Protein 3S9C (pdb70)

Nearest PDB structures (foldseek):
  3sbk-assembly1_A  TM=9.956E-01  e=4.318E-45  Daboia siamensis
  2aiq-assembly1_A  TM=9.553E-01  e=4.650E-31  Agkistrodon contortrix contortrix
  1yld-assembly1_A  TM=9.331E-01  e=4.564E-24  Rattus norvegicus
  4dg4-assembly4_G  TM=9.266E-01  e=7.523E-24  Homo sapiens
  1npm-assembly2_B  TM=9.182E-01  e=5.699E-24  Mus musculus

Radius of gyration: 16.21 Å; Cα contacts (8 Å, |Δi|>4): 652; chains: 2; bounding box: 34×44×41 Å

Structure (mmCIF, N/CA/C/O backbone):
data_3S9C
#
_entry.id   3S9C
#
_cell.length_a   101.200
_cell.length_b   101.200
_cell.length_c   44.200
_cell.angle_alpha   90.00
_cell.angle_beta   90.00
_cell.angle_gamma   120.00
#
_symmetry.space_group_name_H-M   'P 61'
#
loop_
_entity.id
_entity.type
_entity.pdbx_description
1 polymer 'Vipera russelli proteinase RVV-V gamma'
2 polymer 'Coagulation factor V'
3 branched beta-D-mannopyranose-(1-4)-2-acetamido-2-deoxy-beta-D-glucopyranose-(1-4)-2-acetamido-2-deoxy-beta-D-glucopyranose
4 non-polymer beta-D-glucopyranose
5 non-polymer alpha-D-glucopyranose
6 non-polymer 'ACETATE ION'
7 non-polymer 'ZINC ION'
8 water water
#
loop_
_atom_site.group_PDB
_atom_site.id
_atom_site.type_symbol
_atom_site.label_atom_id
_atom_site.label_alt_id
_atom_site.label_comp_id
_atom_site.label_asym_id
_atom_site.label_entity_id
_atom_site.label_seq_id
_atom_site.pdbx_PDB_ins_code
_atom_site.Cartn_x
_atom_site.Cartn_y
_atom_site.Cartn_z
_atom_site.occupancy
_atom_site.B_iso_or_equiv
_atom_site.auth_seq_id
_atom_site.auth_comp_id
_atom_site.auth_asym_id
_atom_site.auth_atom_id
_atom_site.pdbx_PDB_model_num
ATOM 1 N N . VAL A 1 1 ? 8.405 45.701 -5.912 1.00 19.47 16 VAL A N 1
ATOM 2 C CA . VAL A 1 1 ? 9.329 46.413 -4.949 1.00 20.91 16 VAL A CA 1
ATOM 3 C C . VAL A 1 1 ? 9.519 47.849 -5.405 1.00 22.73 16 VAL A C 1
ATOM 4 O O . VAL A 1 1 ? 9.928 48.087 -6.551 1.00 24.03 16 VAL A O 1
ATOM 8 N N . VAL A 1 2 ? 9.199 48.797 -4.526 1.00 21.90 17 VAL A N 1
ATOM 9 C CA . VAL A 1 2 ? 9.360 50.211 -4.860 1.00 23.21 17 VAL A CA 1
ATOM 10 C C . VAL A 1 2 ? 10.606 50.771 -4.177 1.00 23.50 17 VAL A C 1
ATOM 11 O O . VAL A 1 2 ? 11.020 50.271 -3.122 1.00 21.93 17 VAL A O 1
ATOM 15 N N . GLY A 1 3 ? 11.200 51.803 -4.791 1.00 24.39 18 GLY A N 1
ATOM 16 C CA . GLY A 1 3 ? 12.397 52.421 -4.240 1.00 26.01 18 GLY A CA 1
ATOM 17 C C . GLY A 1 3 ? 13.692 51.668 -4.478 1.00 26.64 18 GLY A C 1
ATOM 18 O O . GLY A 1 3 ? 14.744 52.015 -3.929 1.00 28.08 18 GLY A O 1
ATOM 19 N N . GLY A 1 4 ? 13.638 50.630 -5.306 1.00 27.75 19 GLY A N 1
ATOM 20 C CA . GLY A 1 4 ? 14.825 49.839 -5.567 1.00 28.09 19 GLY A CA 1
ATOM 21 C C . GLY A 1 4 ? 15.340 49.937 -6.995 1.00 28.68 19 GLY A C 1
ATOM 22 O O . GLY A 1 4 ? 15.070 50.908 -7.698 1.00 28.47 19 GLY A O 1
ATOM 23 N N . ASP A 1 5 ? 16.091 48.925 -7.408 1.00 28.01 20 ASP A N 1
ATOM 24 C CA . ASP A 1 5 ? 16.671 48.855 -8.753 1.00 31.07 20 ASP A CA 1
ATOM 25 C C . ASP A 1 5 ? 16.593 47.402 -9.217 1.00 29.89 20 ASP A C 1
ATOM 26 O O . ASP A 1 5 ? 16.256 46.517 -8.439 1.00 28.29 20 ASP A O 1
ATOM 31 N N . GLU A 1 6 ? 16.916 47.160 -10.483 1.00 30.48 21 GLU A N 1
ATOM 32 C CA . GLU A 1 6 ? 16.926 45.804 -11.020 1.00 28.78 21 GLU A CA 1
ATOM 33 C C . GLU A 1 6 ? 17.907 44.984 -10.184 1.00 28.53 21 GLU A C 1
ATOM 34 O O . GLU A 1 6 ? 19.007 45.439 -9.862 1.00 28.14 21 GLU A O 1
ATOM 40 N N . CYS A 1 7 ? 17.505 43.774 -9.813 1.00 27.35 22 CYS A N 1
ATOM 41 C CA . CYS A 1 7 ? 18.372 42.913 -9.028 1.00 26.46 22 CYS A CA 1
ATOM 42 C C . CYS A 1 7 ? 19.504 42.464 -9.935 1.00 28.27 22 CYS A C 1
ATOM 43 O O . CYS A 1 7 ? 19.342 42.462 -11.150 1.00 27.06 22 CYS A O 1
ATOM 46 N N . ASN A 1 8 ? 20.630 42.068 -9.354 1.00 28.70 23 ASN A N 1
ATOM 47 C CA . ASN A 1 8 ? 21.701 41.543 -10.189 1.00 31.38 23 ASN A CA 1
ATOM 48 C C . ASN A 1 8 ? 21.178 40.193 -10.684 1.00 31.05 23 ASN A C 1
ATOM 49 O O . ASN A 1 8 ? 20.635 39.412 -9.900 1.00 27.53 23 ASN A O 1
ATOM 54 N N . ILE A 1 9 ? 21.335 39.932 -11.982 1.00 30.61 24 ILE A N 1
ATOM 55 C CA . ILE A 1 9 ? 20.845 38.705 -12.598 1.00 29.95 24 ILE A CA 1
ATOM 56 C C . ILE A 1 9 ? 21.342 37.406 -11.941 1.00 30.04 24 ILE A C 1
ATOM 57 O O . ILE A 1 9 ? 20.714 36.359 -12.083 1.00 30.49 24 ILE A O 1
ATOM 62 N N . ASN A 1 10 ? 22.430 37.468 -11.187 1.00 29.40 25 ASN A N 1
ATOM 63 C CA . ASN A 1 10 ? 22.958 36.252 -10.569 1.00 29.86 25 ASN A CA 1
ATOM 64 C C . ASN A 1 10 ? 22.838 36.186 -9.051 1.00 30.00 25 ASN A C 1
ATOM 65 O O . ASN A 1 10 ? 23.321 35.227 -8.438 1.00 29.23 25 ASN A O 1
ATOM 70 N N . GLU A 1 11 ? 22.177 37.169 -8.444 1.00 26.21 26 GLU A N 1
ATOM 71 C CA . GLU A 1 11 ? 22.072 37.214 -6.986 1.00 26.50 26 GLU A CA 1
ATOM 72 C C . GLU A 1 11 ? 20.804 36.580 -6.409 1.00 24.28 26 GLU A C 1
ATOM 73 O O . GLU A 1 11 ? 20.643 36.539 -5.189 1.00 27.62 26 GLU A O 1
ATOM 79 N N . HIS A 1 12 ? 19.911 36.104 -7.263 1.00 23.66 27 HIS A N 1
ATOM 80 C CA . HIS A 1 12 ? 18.648 35.542 -6.768 1.00 23.65 27 HIS A CA 1
ATOM 81 C C . HIS A 1 12 ? 18.305 34.163 -7.326 1.00 22.98 27 HIS A C 1
ATOM 82 O O . HIS A 1 12 ? 17.171 33.929 -7.761 1.00 23.45 27 HIS A O 1
ATOM 89 N N . PRO A 1 13 ? 19.260 33.216 -7.277 1.00 22.88 28 PRO A N 1
ATOM 90 C CA . PRO A 1 13 ? 19.008 31.871 -7.808 1.00 23.85 28 PRO A CA 1
ATOM 91 C C . PRO A 1 13 ? 17.918 31.062 -7.097 1.00 22.78 28 PRO A C 1
ATOM 92 O O . PRO A 1 13 ? 17.388 30.103 -7.647 1.00 22.24 28 PRO A O 1
ATOM 96 N N . PHE A 1 14 ? 17.588 31.461 -5.879 1.00 21.34 29 PHE A N 1
ATOM 97 C CA . PHE A 1 14 ? 16.541 30.789 -5.098 1.00 21.25 29 PHE A CA 1
ATOM 98 C C . PHE A 1 14 ? 15.177 31.441 -5.365 1.00 20.45 29 PHE A C 1
ATOM 99 O O . PHE A 1 14 ? 14.148 30.915 -4.961 1.00 20.03 29 PHE A O 1
ATOM 107 N N . LEU A 1 15 ? 15.166 32.582 -6.054 1.00 19.97 30 LEU A N 1
ATOM 108 C CA . LEU A 1 15 ? 13.899 33.273 -6.301 1.00 19.14 30 LEU A CA 1
ATOM 109 C C . LEU A 1 15 ? 13.055 32.646 -7.409 1.00 20.82 30 LEU A C 1
ATOM 110 O O . LEU A 1 15 ? 13.537 32.432 -8.531 1.00 21.99 30 LEU A O 1
ATOM 115 N N . VAL A 1 16 ? 11.804 32.337 -7.103 1.00 20.75 31 VAL A N 1
ATOM 116 C CA . VAL A 1 16 ? 10.920 31.765 -8.111 1.00 18.72 31 VAL A CA 1
ATOM 117 C C . VAL A 1 16 ? 9.719 32.682 -8.318 1.00 19.73 31 VAL A C 1
ATOM 118 O O . VAL A 1 16 ? 9.349 33.448 -7.432 1.00 18.63 31 VAL A O 1
ATOM 122 N N . ALA A 1 17 ? 9.127 32.619 -9.503 1.00 19.80 32 ALA A N 1
ATOM 123 C CA . ALA A 1 17 ? 7.971 33.443 -9.835 1.00 20.71 32 ALA A CA 1
ATOM 124 C C . ALA A 1 17 ? 6.719 32.579 -9.949 1.00 22.72 32 ALA A C 1
ATOM 125 O O . ALA A 1 17 ? 6.753 31.509 -10.542 1.00 23.38 32 ALA A O 1
ATOM 127 N N . LEU A 1 18 ? 5.620 33.038 -9.357 1.00 20.91 33 LEU A N 1
ATOM 128 C CA . LEU A 1 18 ? 4.380 32.278 -9.444 1.00 21.94 33 LEU A CA 1
ATOM 129 C C . LEU A 1 18 ? 3.394 32.958 -10.378 1.00 22.61 33 LEU A C 1
ATOM 130 O O . LEU A 1 18 ? 3.196 34.180 -10.329 1.00 22.87 33 LEU A O 1
ATOM 135 N N . TYR A 1 19 ? 2.783 32.161 -11.243 1.00 23.26 34 TYR A N 1
ATOM 136 C CA . TYR A 1 19 ? 1.774 32.682 -12.155 1.00 25.75 34 TYR A CA 1
ATOM 137 C C . TYR A 1 19 ? 0.768 31.558 -12.344 1.00 26.16 34 TYR A C 1
ATOM 138 O O . TYR A 1 19 ? 0.691 30.677 -11.499 1.00 24.00 34 TYR A O 1
ATOM 147 N N . THR A 1 20 ? -0.036 31.586 -13.397 1.00 28.74 35 THR A N 1
ATOM 148 C CA . THR A 1 20 ? -0.985 30.488 -13.595 1.00 29.95 35 THR A CA 1
ATOM 149 C C . THR A 1 20 ? -0.989 30.091 -15.067 1.00 32.26 35 THR A C 1
ATOM 150 O O . THR A 1 20 ? -0.342 30.730 -15.893 1.00 31.38 35 THR A O 1
ATOM 154 N N . SER A 1 21 ? -1.720 29.033 -15.385 1.00 34.42 36 SER A N 1
ATOM 155 C CA . SER A 1 21 ? -1.807 28.568 -16.761 1.00 37.65 36 SER A CA 1
ATOM 156 C C . SER A 1 21 ? -2.681 29.539 -17.552 1.00 39.54 36 SER A C 1
ATOM 157 O O . SER A 1 21 ? -2.593 29.617 -18.771 1.00 41.22 36 SER A O 1
ATOM 160 N N . ALA A 1 22 A -3.508 30.298 -16.848 1.00 40.06 36 ALA A N 1
ATOM 161 C CA . ALA A 1 22 A -4.410 31.227 -17.503 1.00 41.96 36 ALA A CA 1
ATOM 162 C C . ALA A 1 22 A -3.818 32.590 -17.821 1.00 42.72 36 ALA A C 1
ATOM 163 O O . ALA A 1 22 A -4.381 33.331 -18.636 1.00 43.08 36 ALA A O 1
ATOM 165 N N . SER A 1 23 ? -2.683 32.923 -17.203 1.00 41.92 37 SER A N 1
ATOM 166 C CA . SER A 1 23 ? -2.078 34.231 -17.419 1.00 42.12 37 SER A CA 1
ATOM 167 C C . SER A 1 23 ? -0.562 34.259 -17.226 1.00 41.07 37 SER A C 1
ATOM 168 O O . SER A 1 23 ? -0.007 33.437 -16.493 1.00 41.94 37 SER A O 1
ATOM 171 N N . SER A 1 24 ? 0.100 35.214 -17.873 1.00 40.08 38 SER A N 1
ATOM 172 C CA . SER A 1 24 ? 1.552 35.361 -17.747 1.00 39.64 38 SER A CA 1
ATOM 173 C C . SER A 1 24 ? 1.883 36.334 -16.608 1.00 36.99 38 SER A C 1
ATOM 174 O O . SER A 1 24 ? 3.053 36.537 -16.258 1.00 36.82 38 SER A O 1
ATOM 177 N N . THR A 1 25 ? 0.845 36.933 -16.037 1.00 34.72 39 THR A N 1
ATOM 178 C CA . THR A 1 25 ? 1.000 37.872 -14.923 1.00 31.87 39 THR A CA 1
ATOM 179 C C . THR A 1 25 ? 1.638 37.160 -13.737 1.00 29.08 39 THR A C 1
ATOM 180 O O . THR A 1 25 ? 1.192 36.087 -13.351 1.00 27.61 39 THR A O 1
ATOM 184 N N . ILE A 1 26 ? 2.686 37.748 -13.166 1.00 26.51 40 ILE A N 1
ATOM 185 C CA . ILE A 1 26 ? 3.326 37.135 -11.996 1.00 24.33 40 ILE A CA 1
ATOM 186 C C . ILE A 1 26 ? 2.578 37.673 -10.771 1.00 24.82 40 ILE A C 1
ATOM 187 O O . ILE A 1 26 ? 2.652 38.871 -10.466 1.00 25.91 40 ILE A O 1
ATOM 192 N N . HIS A 1 27 ? 1.822 36.818 -10.087 1.00 22.66 41 HIS A N 1
ATOM 193 C CA . HIS A 1 27 ? 1.069 37.315 -8.931 1.00 21.97 41 HIS A CA 1
ATOM 194 C C . HIS A 1 27 ? 1.775 37.186 -7.579 1.00 21.72 41 HIS A C 1
ATOM 195 O O . HIS A 1 27 ? 1.303 37.730 -6.593 1.00 20.14 41 HIS A O 1
ATOM 202 N N . CYS A 1 28 ? 2.894 36.466 -7.540 1.00 19.85 42 CYS A N 1
ATOM 203 C CA . CYS A 1 28 ? 3.651 36.273 -6.314 1.00 19.56 42 CYS A CA 1
ATOM 204 C C . CYS A 1 28 ? 5.018 35.717 -6.644 1.00 19.80 42 CYS A C 1
ATOM 205 O O . CYS A 1 28 ? 5.303 35.381 -7.791 1.00 20.07 42 CYS A O 1
ATOM 208 N N . ALA A 1 29 ? 5.854 35.611 -5.616 1.00 18.85 43 ALA A N 1
ATOM 209 C CA . ALA A 1 29 ? 7.155 34.995 -5.777 1.00 18.22 43 ALA A CA 1
ATOM 210 C C . ALA A 1 29 ? 7.192 33.901 -4.708 1.00 18.89 43 ALA A C 1
ATOM 211 O O . ALA A 1 29 ? 6.184 33.658 -3.993 1.00 17.32 43 ALA A O 1
ATOM 213 N N . GLY A 1 30 ? 8.325 33.217 -4.650 1.00 18.56 44 GLY A N 1
ATOM 214 C CA . GLY A 1 30 ? 8.544 32.164 -3.671 1.00 19.98 44 GLY A CA 1
ATOM 215 C C . GLY A 1 30 ? 10.041 31.911 -3.608 1.00 20.11 44 GLY A C 1
ATOM 216 O O . GLY A 1 30 ? 10.823 32.582 -4.280 1.00 19.89 44 GLY A O 1
ATOM 217 N N . ALA A 1 31 ? 10.454 30.955 -2.789 1.00 19.83 45 ALA A N 1
ATOM 218 C CA . ALA A 1 31 ? 11.873 30.638 -2.683 1.00 19.39 45 ALA A CA 1
ATOM 219 C C . ALA A 1 31 ? 12.090 29.134 -2.750 1.00 21.80 45 ALA A C 1
ATOM 220 O O . ALA A 1 31 ? 11.356 28.352 -2.133 1.00 20.84 45 ALA A O 1
ATOM 222 N N . LEU A 1 32 ? 13.087 28.728 -3.526 1.00 20.95 46 LEU A N 1
ATOM 223 C CA . LEU A 1 32 ? 13.426 27.308 -3.629 1.00 22.64 46 LEU A CA 1
ATOM 224 C C . LEU A 1 32 ? 14.202 26.969 -2.365 1.00 22.31 46 LEU A C 1
ATOM 225 O O . LEU A 1 32 ? 15.181 27.654 -2.060 1.00 23.20 46 LEU A O 1
ATOM 230 N N . ILE A 1 33 ? 13.804 25.936 -1.616 1.00 23.98 47 ILE A N 1
ATOM 231 C CA . ILE A 1 33 ? 14.567 25.623 -0.400 1.00 25.67 47 ILE A CA 1
ATOM 232 C C . ILE A 1 33 ? 15.321 24.279 -0.491 1.00 27.42 47 ILE A C 1
ATOM 233 O O . ILE A 1 33 ? 16.090 23.925 0.397 1.00 28.91 47 ILE A O 1
ATOM 238 N N . ASN A 1 34 ? 15.060 23.557 -1.573 1.00 27.34 48 ASN A N 1
ATOM 239 C CA . ASN A 1 34 ? 15.764 22.321 -1.942 1.00 30.19 48 ASN A CA 1
ATOM 240 C C . ASN A 1 34 ? 15.298 21.937 -3.344 1.00 29.92 48 ASN A C 1
ATOM 241 O O . ASN A 1 34 ? 14.486 22.649 -3.947 1.00 30.59 48 ASN A O 1
ATOM 246 N N . ARG A 1 35 ? 15.796 20.830 -3.884 1.00 27.61 49 ARG A N 1
ATOM 247 C CA . ARG A 1 35 ? 15.451 20.455 -5.246 1.00 27.39 49 ARG A CA 1
ATOM 248 C C . ARG A 1 35 ? 13.995 20.246 -5.612 1.00 26.06 49 ARG A C 1
ATOM 249 O O . ARG A 1 35 ? 13.642 20.320 -6.783 1.00 25.20 49 ARG A O 1
ATOM 257 N N . GLU A 1 36 ? 13.145 19.955 -4.644 1.00 26.91 50 GLU A N 1
ATOM 258 C CA . GLU A 1 36 ? 11.755 19.749 -5.015 1.00 27.99 50 GLU A CA 1
ATOM 259 C C . GLU A 1 36 ? 10.755 20.506 -4.159 1.00 26.30 50 GLU A C 1
ATOM 260 O O . GLU A 1 36 ? 9.558 20.217 -4.203 1.00 25.29 50 GLU A O 1
ATOM 266 N N . TRP A 1 37 ? 11.228 21.503 -3.418 1.00 24.18 51 TRP A N 1
ATOM 267 C CA . TRP A 1 37 ? 10.311 22.269 -2.566 1.00 24.52 51 TRP A CA 1
ATOM 268 C C . TRP A 1 37 ? 10.421 23.786 -2.677 1.00 22.87 51 TRP A C 1
ATOM 269 O O . TRP A 1 37 ? 11.512 24.342 -2.675 1.00 20.37 51 TRP A O 1
ATOM 280 N N . VAL A 1 38 ? 9.267 24.436 -2.744 1.00 22.83 52 VAL A N 1
ATOM 281 C CA . VAL A 1 38 ? 9.212 25.891 -2.821 1.00 20.89 52 VAL A CA 1
ATOM 282 C C . VAL A 1 38 ? 8.429 26.414 -1.630 1.00 22.12 52 VAL A C 1
ATOM 283 O O . VAL A 1 38 ? 7.353 25.887 -1.320 1.00 20.23 52 VAL A O 1
ATOM 287 N N . LEU A 1 39 ? 8.962 27.449 -0.973 1.00 21.99 53 LEU A N 1
ATOM 288 C CA . LEU A 1 39 ? 8.305 28.077 0.187 1.00 21.83 53 LEU A CA 1
ATOM 289 C C . LEU A 1 39 ? 7.724 29.419 -0.286 1.00 21.39 53 LEU A C 1
ATOM 290 O O . LEU A 1 39 ? 8.431 30.207 -0.910 1.00 20.75 53 LEU A O 1
ATOM 295 N N . THR A 1 40 ? 6.448 29.679 0.002 1.00 20.10 54 THR A N 1
ATOM 296 C CA . THR A 1 40 ? 5.822 30.931 -0.431 1.00 20.76 54 THR A CA 1
ATOM 297 C C . THR A 1 40 ? 4.705 31.290 0.559 1.00 19.63 54 THR A C 1
ATOM 298 O O . THR A 1 40 ? 4.678 30.756 1.673 1.00 21.32 54 THR A O 1
ATOM 302 N N . ALA A 1 41 ? 3.805 32.199 0.186 1.00 19.92 55 ALA A N 1
ATOM 303 C CA . ALA A 1 41 ? 2.728 32.568 1.108 1.00 19.39 55 ALA A CA 1
ATOM 304 C C . ALA A 1 41 ? 1.459 31.803 0.729 1.00 19.96 55 ALA A C 1
ATOM 305 O O . ALA A 1 41 ? 1.217 31.525 -0.446 1.00 18.75 55 ALA A O 1
ATOM 307 N N . ALA A 1 42 ? 0.643 31.472 1.731 1.00 19.32 56 ALA A N 1
ATOM 308 C CA . ALA A 1 42 ? -0.598 30.758 1.486 1.00 20.28 56 ALA A CA 1
ATOM 309 C C . ALA A 1 42 ? -1.548 31.510 0.560 1.00 19.86 56 ALA A C 1
ATOM 310 O O . ALA A 1 42 ? -2.225 30.900 -0.271 1.00 20.17 56 ALA A O 1
ATOM 312 N N . HIS A 1 43 ? -1.606 32.845 0.665 1.00 21.06 57 HIS A N 1
ATOM 313 C CA . HIS A 1 43 ? -2.534 33.561 -0.199 1.00 21.33 57 HIS A CA 1
ATOM 314 C C . HIS A 1 43 ? -2.128 33.609 -1.666 1.00 20.31 57 HIS A C 1
ATOM 315 O O . HIS A 1 43 ? -2.894 34.060 -2.507 1.00 20.04 57 HIS A O 1
ATOM 322 N N . CYS A 1 44 ? -0.930 33.098 -1.976 1.00 21.08 58 CYS A N 1
ATOM 323 C CA . CYS A 1 44 ? -0.437 33.047 -3.366 1.00 20.03 58 CYS A CA 1
ATOM 324 C C . CYS A 1 44 ? -0.947 31.821 -4.101 1.00 21.48 58 CYS A C 1
ATOM 325 O O . CYS A 1 44 ? -0.744 31.655 -5.307 1.00 19.49 58 CYS A O 1
ATOM 328 N N . ASP A 1 45 ? -1.592 30.932 -3.368 1.00 21.33 59 ASP A N 1
ATOM 329 C CA . ASP A 1 45 ? -2.119 29.713 -3.978 1.00 23.01 59 ASP A CA 1
ATOM 330 C C . ASP A 1 45 ? -3.157 30.039 -5.056 1.00 22.81 59 AS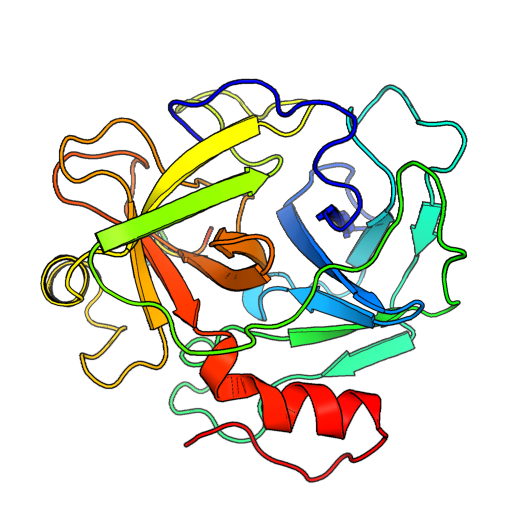P A C 1
ATOM 331 O O . ASP A 1 45 ? -3.937 30.999 -4.933 1.00 21.76 59 ASP A O 1
ATOM 336 N N . ARG A 1 46 ? -3.143 29.246 -6.126 1.00 23.31 60 ARG A N 1
ATOM 337 C CA . ARG A 1 46 ? -4.101 29.377 -7.215 1.00 24.92 60 ARG A CA 1
ATOM 338 C C . ARG A 1 46 ? -4.409 27.952 -7.656 1.00 26.44 60 ARG A C 1
ATOM 339 O O . ARG A 1 46 ? -3.580 27.041 -7.505 1.00 26.68 60 ARG A O 1
ATOM 347 N N . ARG A 1 47 ? -5.584 27.729 -8.205 1.00 29.13 62 ARG A N 1
ATOM 348 C CA . ARG A 1 47 ? -5.898 26.358 -8.573 1.00 30.31 62 ARG A CA 1
ATOM 349 C C . ARG A 1 47 ? -5.059 25.791 -9.707 1.00 31.00 62 ARG A C 1
ATOM 350 O O . ARG A 1 47 ? -4.844 24.577 -9.763 1.00 33.11 62 ARG A O 1
ATOM 358 N N . ASN A 1 48 ? -4.561 26.667 -10.577 1.00 29.26 63 ASN A N 1
ATOM 359 C CA . ASN A 1 48 ? -3.762 26.285 -11.740 1.00 32.06 63 ASN A CA 1
ATOM 360 C C . ASN A 1 48 ? -2.383 26.957 -11.694 1.00 30.41 63 ASN A C 1
ATOM 361 O O . ASN A 1 48 ? -1.887 27.462 -12.703 1.00 29.43 63 ASN A O 1
ATOM 366 N N . ILE A 1 49 ? -1.762 26.947 -10.527 1.00 30.62 64 ILE A N 1
ATOM 367 C CA . ILE A 1 49 ? -0.476 27.614 -10.354 1.00 29.13 64 ILE A CA 1
ATOM 368 C C . ILE A 1 49 ? 0.666 27.045 -11.215 1.00 29.77 64 ILE A C 1
ATOM 369 O O . ILE A 1 49 ? 0.722 25.839 -11.496 1.00 27.90 64 ILE A O 1
ATOM 374 N N . ARG A 1 50 ? 1.542 27.942 -11.679 1.00 27.83 65 ARG A N 1
ATOM 375 C CA . ARG A 1 50 ? 2.715 27.581 -12.485 1.00 27.75 65 ARG A CA 1
ATOM 376 C C . ARG A 1 50 ? 3.904 28.254 -11.799 1.00 26.12 65 ARG A C 1
ATOM 377 O O . ARG A 1 50 ? 3.769 29.349 -11.270 1.00 25.78 65 ARG A O 1
ATOM 385 N N . ILE A 1 51 ? 5.056 27.600 -11.810 1.00 26.95 66 ILE A N 1
ATOM 386 C CA . ILE A 1 51 ? 6.236 28.153 -11.163 1.00 26.64 66 ILE A CA 1
ATOM 387 C C . ILE A 1 51 ? 7.415 28.228 -12.104 1.00 26.94 66 ILE A C 1
ATOM 388 O O . ILE A 1 51 ? 7.802 27.206 -12.686 1.00 26.46 66 ILE A O 1
ATOM 393 N N . LYS A 1 52 ? 7.995 29.418 -12.233 1.00 26.15 67 LYS A N 1
ATOM 394 C CA . LYS A 1 52 ? 9.174 29.600 -13.087 1.00 27.71 67 LYS A CA 1
ATOM 395 C C . LYS A 1 52 ? 10.398 29.711 -12.180 1.00 26.97 67 LYS A C 1
ATOM 396 O O . LYS A 1 52 ? 10.428 30.552 -11.266 1.00 25.45 67 LYS A O 1
ATOM 402 N N . LEU A 1 53 ? 11.394 28.858 -12.425 1.00 24.75 68 LEU A N 1
ATOM 403 C CA . LEU A 1 53 ? 12.628 28.851 -11.664 1.00 24.18 68 LEU A CA 1
ATOM 404 C C . LEU A 1 53 ? 13.796 29.253 -12.582 1.00 24.66 68 LEU A C 1
ATOM 405 O O . LEU A 1 53 ? 13.758 29.003 -13.788 1.00 25.38 68 LEU A O 1
ATOM 410 N N . GLY A 1 54 ? 14.826 29.857 -12.008 1.00 24.43 69 GLY A N 1
ATOM 411 C CA . GLY A 1 54 ? 15.965 30.273 -12.809 1.00 26.53 69 GLY A CA 1
ATOM 412 C C . GLY A 1 54 ? 15.651 31.435 -13.730 1.00 27.13 69 GLY A C 1
ATOM 413 O O . GLY A 1 54 ? 16.337 31.637 -14.746 1.00 26.93 69 GLY A O 1
ATOM 414 N N . MET A 1 55 ? 14.631 32.224 -13.390 1.00 25.67 70 MET A N 1
ATOM 415 C CA . MET A 1 55 ? 14.259 33.337 -14.248 1.00 26.01 70 MET A CA 1
ATOM 416 C C . MET A 1 55 ? 14.652 34.704 -13.718 1.00 27.71 70 MET A C 1
ATOM 417 O O . MET A 1 55 ? 14.730 34.911 -12.504 1.00 26.48 70 MET A O 1
ATOM 422 N N . HIS A 1 56 ? 14.924 35.627 -14.643 1.00 27.58 71 HIS A N 1
ATOM 423 C CA . HIS A 1 56 ? 15.220 37.012 -14.296 1.00 27.70 71 HIS A CA 1
ATOM 424 C C . HIS A 1 56 ? 14.137 37.760 -15.089 1.00 29.93 71 HIS A C 1
ATOM 425 O O . HIS A 1 56 ? 13.010 37.963 -14.609 1.00 27.76 71 HIS A O 1
ATOM 432 N N . SER A 1 57 ? 14.448 38.124 -16.330 1.00 30.86 72 SER A N 1
ATOM 433 C CA . SER A 1 57 ? 13.465 38.787 -17.164 1.00 32.82 72 SER A CA 1
ATOM 434 C C . SER A 1 57 ? 12.318 37.842 -17.545 1.00 35.07 72 SER A C 1
ATOM 435 O O . SER A 1 57 ? 12.551 36.687 -17.931 1.00 34.38 72 SER A O 1
ATOM 438 N N . LYS A 1 58 ? 11.091 38.347 -17.430 1.00 36.22 73 LYS A N 1
ATOM 439 C CA . LYS A 1 58 ? 9.868 37.616 -17.768 1.00 40.99 73 LYS A CA 1
ATOM 440 C C . LYS A 1 58 ? 9.825 37.223 -19.246 1.00 42.90 73 LYS A C 1
ATOM 441 O O . LYS A 1 58 ? 9.122 36.277 -19.622 1.00 42.96 73 LYS A O 1
ATOM 447 N N . ASN A 1 59 ? 10.537 37.985 -20.074 1.00 44.55 74 ASN A N 1
ATOM 448 C CA . ASN A 1 59 ? 10.526 37.773 -21.523 1.00 48.13 74 ASN A CA 1
ATOM 449 C C . ASN A 1 59 ? 11.775 37.141 -22.124 1.00 49.44 74 ASN A C 1
ATOM 450 O O . ASN A 1 59 ? 11.696 36.439 -23.132 1.00 51.25 74 ASN A O 1
ATOM 455 N N . ILE A 1 60 ? 12.924 37.412 -21.520 1.00 48.68 75 ILE A N 1
ATOM 456 C CA . ILE A 1 60 ? 14.191 36.869 -21.990 1.00 47.61 75 ILE A CA 1
ATOM 457 C C . ILE A 1 60 ? 14.556 35.674 -21.108 1.00 47.07 75 ILE A C 1
ATOM 458 O O . ILE A 1 60 ? 14.933 35.853 -19.953 1.00 45.87 75 ILE A O 1
ATOM 463 N N . ARG A 1 61 ? 14.454 34.465 -21.655 1.00 46.14 76 ARG A N 1
ATOM 464 C CA . ARG A 1 61 ? 14.755 33.248 -20.894 1.00 46.48 76 ARG A CA 1
ATOM 465 C C . ARG A 1 61 ? 16.232 32.960 -20.643 1.00 44.78 76 ARG A C 1
ATOM 466 O O . ARG A 1 61 ? 17.064 33.164 -21.523 1.00 45.23 76 ARG A O 1
ATOM 474 N N . ASN A 1 62 ? 16.555 32.499 -19.434 1.00 41.27 77 ASN A N 1
ATOM 475 C CA . ASN A 1 62 ? 17.924 32.118 -19.105 1.00 39.42 77 ASN A CA 1
ATOM 476 C C . ASN A 1 62 ? 18.050 30.697 -19.655 1.00 38.73 77 ASN A C 1
ATOM 477 O O . ASN A 1 62 ? 17.054 29.987 -19.765 1.00 37.11 77 ASN A O 1
ATOM 482 N N . GLU A 1 63 ? 19.267 30.279 -19.984 1.00 39.45 78 GLU A N 1
ATOM 483 C CA . GLU A 1 63 ? 19.479 28.949 -20.538 1.00 39.03 78 GLU A CA 1
ATOM 484 C C . GLU A 1 63 ? 18.949 27.829 -19.638 1.00 38.24 78 GLU A C 1
ATOM 485 O O . GLU A 1 63 ? 18.451 26.813 -20.126 1.00 37.08 78 GLU A O 1
ATOM 491 N N . ASP A 1 64 ? 19.058 28.013 -18.325 1.00 36.04 79 ASP A N 1
ATOM 492 C CA . ASP A 1 64 ? 18.607 26.992 -17.389 1.00 34.39 79 ASP A CA 1
ATOM 493 C C . ASP A 1 64 ? 17.238 27.225 -16.739 1.00 34.03 79 ASP A C 1
ATOM 494 O O . ASP A 1 64 ? 16.917 26.565 -15.752 1.00 34.84 79 ASP A O 1
ATOM 499 N N . GLU A 1 65 ? 16.451 28.146 -17.296 1.00 32.68 80 GLU A N 1
ATOM 500 C CA . GLU A 1 65 ? 15.114 28.478 -16.781 1.00 33.18 80 GLU A CA 1
ATOM 501 C C . GLU A 1 65 ? 14.203 27.254 -16.855 1.00 33.95 80 GLU A C 1
ATOM 502 O O . GLU A 1 65 ? 14.195 26.534 -17.857 1.00 34.02 80 GLU A O 1
ATOM 508 N N . GLN A 1 66 ? 13.427 27.034 -15.801 1.00 32.69 81 GLN A N 1
ATOM 509 C CA . GLN A 1 66 ? 12.538 25.874 -15.716 1.00 33.77 81 GLN A CA 1
ATOM 510 C C . GLN A 1 66 ? 11.108 26.237 -15.312 1.00 32.89 81 GLN A C 1
ATOM 511 O O . GLN A 1 66 ? 10.880 27.212 -14.593 1.00 29.86 81 GLN A O 1
ATOM 517 N N . ILE A 1 67 ? 10.165 25.418 -15.760 1.00 31.55 82 ILE A N 1
ATOM 518 C CA . ILE A 1 67 ? 8.762 25.579 -15.409 1.00 33.12 82 ILE A CA 1
ATOM 519 C C . ILE A 1 67 ? 8.362 24.331 -14.630 1.00 33.12 82 ILE A C 1
ATOM 520 O O . ILE A 1 67 ? 8.729 23.212 -15.005 1.00 32.86 82 ILE A O 1
ATOM 525 N N . ARG A 1 68 ? 7.636 24.513 -13.533 1.00 30.47 83 ARG A N 1
ATOM 526 C CA . ARG A 1 68 ? 7.155 23.370 -12.758 1.00 28.32 83 ARG A CA 1
ATOM 527 C C . ARG A 1 68 ? 5.733 23.628 -12.299 1.00 28.14 83 ARG A C 1
ATOM 528 O O . ARG A 1 68 ? 5.270 24.777 -12.274 1.00 26.97 83 ARG A O 1
ATOM 536 N N . VAL A 1 69 ? 5.045 22.548 -11.951 1.00 27.94 84 VAL A N 1
ATOM 537 C CA . VAL A 1 69 ? 3.694 22.633 -11.426 1.00 29.59 84 VAL A CA 1
ATOM 538 C C . VAL A 1 69 ? 3.799 21.840 -10.141 1.00 28.91 84 VAL A C 1
ATOM 539 O O . VAL A 1 69 ? 4.718 21.050 -9.966 1.00 30.23 84 VAL A O 1
ATOM 543 N N . PRO A 1 70 ? 2.858 22.038 -9.221 1.00 29.88 85 PRO A N 1
ATOM 544 C CA . PRO A 1 70 ? 2.888 21.325 -7.951 1.00 28.78 85 PRO A CA 1
ATOM 545 C C . PRO A 1 70 ? 2.499 19.857 -8.024 1.00 29.76 85 PRO A C 1
ATOM 546 O O . PRO A 1 70 ? 1.749 19.458 -8.905 1.00 31.51 85 PRO A O 1
ATOM 550 N N . ARG A 1 71 ? 3.014 19.065 -7.094 1.00 29.79 86 ARG A N 1
ATOM 551 C CA . ARG A 1 71 ? 2.578 17.684 -6.990 1.00 32.59 86 ARG A CA 1
ATOM 552 C C . ARG A 1 71 ? 1.928 17.639 -5.603 1.00 32.84 86 ARG A C 1
ATOM 553 O O . ARG A 1 71 ? 1.314 16.642 -5.218 1.00 35.40 86 ARG A O 1
ATOM 561 N N . GLY A 1 72 ? 2.039 18.744 -4.862 1.00 30.67 87 GLY A N 1
ATOM 562 C CA . GLY A 1 72 ? 1.447 18.809 -3.536 1.00 27.77 87 GLY A CA 1
ATOM 563 C C . GLY A 1 72 ? 1.546 20.204 -2.929 1.00 29.23 87 GLY A C 1
ATOM 564 O O . GLY A 1 72 ? 2.496 20.946 -3.205 1.00 28.38 87 GLY A O 1
ATOM 565 N N . LYS A 1 73 ? 0.571 20.571 -2.104 1.00 27.46 88 LYS A N 1
ATOM 566 C CA . LYS A 1 73 ? 0.573 21.881 -1.458 1.00 26.96 88 LYS A CA 1
ATOM 567 C C . LYS A 1 73 ? 0.286 21.671 0.019 1.00 27.32 88 LYS A C 1
ATOM 568 O O . LYS A 1 73 ? -0.617 20.915 0.376 1.00 28.43 88 LYS A O 1
ATOM 574 N N . TYR A 1 74 ? 1.033 22.344 0.874 1.00 25.69 89 TYR A N 1
ATOM 575 C CA . TYR A 1 74 ? 0.879 22.178 2.304 1.00 26.66 89 TYR A CA 1
ATOM 576 C C . TYR A 1 74 ? 0.731 23.478 3.070 1.00 28.74 89 TYR A C 1
ATOM 577 O O . TYR A 1 74 ? 1.521 24.414 2.903 1.00 27.54 89 TYR A O 1
ATOM 586 N N . PHE A 1 75 ? -0.283 23.508 3.924 1.00 28.09 90 PHE A N 1
ATOM 587 C CA . PHE A 1 75 ? -0.589 24.670 4.739 1.00 30.60 90 PHE A CA 1
ATOM 588 C C . PHE A 1 75 ? -0.592 24.298 6.220 1.00 34.67 90 PHE A C 1
ATOM 589 O O . PHE A 1 75 ? -0.572 23.116 6.586 1.00 33.87 90 PHE A O 1
ATOM 597 N N . CYS A 1 76 ? -0.625 25.320 7.066 1.00 36.13 91 CYS A N 1
ATOM 598 C CA . CYS A 1 76 ? -0.664 25.119 8.502 1.00 38.30 91 CYS A CA 1
ATOM 599 C C . CYS A 1 76 ? -1.995 24.487 8.841 1.00 39.96 91 CYS A C 1
ATOM 600 O O . CYS A 1 76 ? -3.035 24.897 8.322 1.00 37.67 91 CYS A O 1
ATOM 603 N N . LEU A 1 77 ? -1.948 23.493 9.721 1.00 43.17 92 LEU A N 1
ATOM 604 C CA . LEU A 1 77 ? -3.141 22.782 10.144 1.00 44.25 92 LEU A CA 1
ATOM 605 C C . LEU A 1 77 ? -3.962 23.614 11.116 1.00 44.14 92 LEU A C 1
ATOM 606 O O . LEU A 1 77 ? -5.187 23.707 10.999 1.00 43.06 92 LEU A O 1
ATOM 611 N N . ASN A 1 78 ? -3.256 24.219 12.065 1.00 43.31 93 ASN A N 1
ATOM 612 C CA . ASN A 1 78 ? -3.846 25.020 13.123 1.00 43.25 93 ASN A CA 1
ATOM 613 C C . ASN A 1 78 ? -3.683 26.521 12.930 1.00 42.30 93 ASN A C 1
ATOM 614 O O . ASN A 1 78 ? -2.570 27.041 13.058 1.00 43.56 93 ASN A O 1
ATOM 619 N N . THR A 1 79 ? -4.777 27.224 12.644 1.00 39.94 94 THR A N 1
ATOM 620 C CA . THR A 1 79 ? -4.694 28.676 12.476 1.00 39.05 94 THR A CA 1
ATOM 621 C C . THR A 1 79 ? -5.851 29.371 13.178 1.00 39.26 94 THR A C 1
ATOM 622 O O . THR A 1 79 ? -6.911 28.783 13.366 1.00 39.79 94 THR A O 1
ATOM 626 N N . LYS A 1 80 ? -5.641 30.624 13.567 1.00 38.40 95 LYS A N 1
ATOM 627 C CA . LYS A 1 80 ? -6.691 31.385 14.228 1.00 39.14 95 LYS A CA 1
ATOM 628 C C . LYS A 1 80 ? -7.792 31.795 13.254 1.00 38.57 95 LYS A C 1
ATOM 629 O O . LYS A 1 80 ? -8.977 31.698 13.583 1.00 38.78 95 LYS A O 1
ATOM 635 N N . PHE A 1 81 A -7.401 32.253 12.061 1.00 36.00 95 PHE A N 1
ATOM 636 C CA . PHE A 1 81 A -8.363 32.693 11.045 1.00 34.25 95 PHE A CA 1
ATOM 637 C C . PHE A 1 81 A -8.845 31.519 10.202 1.00 33.40 95 PHE A C 1
ATOM 638 O O . PHE A 1 81 A -8.074 30.616 9.871 1.00 31.15 95 PHE A O 1
ATOM 646 N N . PRO A 1 82 ? -10.132 31.525 9.827 1.00 33.68 96 PRO A N 1
ATOM 647 C CA . PRO A 1 82 ? -10.602 30.406 9.009 1.00 33.56 96 PRO A CA 1
ATOM 648 C C . PRO A 1 82 ? -9.824 30.277 7.702 1.00 32.97 96 PRO A C 1
ATOM 649 O O . PRO A 1 82 ? -9.570 29.165 7.260 1.00 32.48 96 PRO A O 1
ATOM 653 N N . ASN A 1 83 ? -9.417 31.401 7.100 1.00 32.21 97 ASN A N 1
ATOM 654 C CA . ASN A 1 83 ? -8.667 31.327 5.844 1.00 30.22 97 ASN A CA 1
ATOM 655 C C . ASN A 1 83 ? -7.183 31.071 6.038 1.00 31.34 97 ASN A C 1
ATOM 656 O O . ASN A 1 83 ? -6.430 31.033 5.068 1.00 30.79 97 ASN A O 1
ATOM 661 N N . GLY A 1 84 ? -6.776 30.909 7.298 1.00 30.18 98 GLY A N 1
ATOM 662 C CA . GLY A 1 84 ? -5.387 30.619 7.627 1.00 30.11 98 GLY A CA 1
ATOM 663 C C . GLY A 1 84 ? -4.381 31.718 7.362 1.00 29.57 98 GLY A C 1
ATOM 664 O O . GLY A 1 84 ? -3.178 31.499 7.524 1.00 30.89 98 GLY A O 1
ATOM 665 N N . LEU A 1 85 ? -4.848 32.908 7.015 1.00 27.85 99 LEU A N 1
ATOM 666 C CA . LEU A 1 85 ? -3.908 33.989 6.699 1.00 28.65 99 LEU A CA 1
ATOM 667 C C . LEU A 1 85 ? -3.219 34.671 7.880 1.00 28.78 99 LEU A C 1
ATOM 668 O O . LEU A 1 85 ? -2.462 35.644 7.710 1.00 28.75 99 LEU A O 1
ATOM 673 N N . ASP A 1 86 ? -3.473 34.162 9.080 1.00 28.05 100 ASP A N 1
ATOM 674 C CA . ASP A 1 86 ? -2.771 34.660 10.252 1.00 28.68 100 ASP A CA 1
ATOM 675 C C . ASP A 1 86 ? -1.417 33.910 10.233 1.00 27.86 100 ASP A C 1
ATOM 676 O O . ASP A 1 86 ? -0.462 34.298 10.896 1.00 27.34 100 ASP A O 1
ATOM 681 N N . LYS A 1 87 ? -1.349 32.824 9.476 1.00 27.02 101 LYS A N 1
ATOM 682 C CA . LYS A 1 87 ? -0.108 32.059 9.332 1.00 28.37 101 LYS A CA 1
ATOM 683 C C . LYS A 1 87 ? 0.009 31.935 7.808 1.00 29.05 101 LYS A C 1
ATOM 684 O O . LYS A 1 87 ? -0.274 30.891 7.210 1.00 27.48 101 LYS A O 1
ATOM 690 N N . ASP A 1 88 ? 0.411 33.044 7.189 1.00 26.83 102 ASP A N 1
ATOM 691 C CA . ASP A 1 88 ? 0.475 33.118 5.738 1.00 25.45 102 ASP A CA 1
ATOM 692 C C . ASP A 1 88 ? 1.747 32.471 5.204 1.00 24.12 102 ASP A C 1
ATOM 693 O O . ASP A 1 88 ? 2.740 33.138 4.949 1.00 23.40 102 ASP A O 1
ATOM 698 N N . ILE A 1 89 ? 1.685 31.158 5.028 1.00 23.72 103 ILE A N 1
ATOM 699 C CA . ILE A 1 89 ? 2.825 30.381 4.583 1.00 23.40 103 ILE A CA 1
ATOM 700 C C . ILE A 1 89 ? 2.330 29.090 3.918 1.00 24.19 103 ILE A C 1
ATOM 701 O O . ILE A 1 89 ? 1.305 28.544 4.289 1.00 23.87 103 ILE A O 1
ATOM 706 N N . MET A 1 90 ? 3.022 28.629 2.884 1.00 23.96 104 MET A N 1
ATOM 707 C CA . MET A 1 90 ? 2.645 27.374 2.247 1.00 25.61 104 MET A CA 1
ATOM 708 C C . MET A 1 90 ? 3.865 26.776 1.580 1.00 25.15 104 MET A C 1
ATOM 709 O O . MET A 1 90 ? 4.784 27.496 1.182 1.00 23.95 104 MET A O 1
ATOM 714 N N . LEU A 1 91 ? 3.883 25.450 1.527 1.00 23.48 105 LEU A N 1
ATOM 715 C CA . LEU A 1 91 ? 4.957 24.716 0.886 1.00 24.25 105 LEU A CA 1
ATOM 716 C C . LEU A 1 91 ? 4.389 24.067 -0.355 1.00 23.62 105 LEU A C 1
ATOM 717 O O . LEU A 1 91 ? 3.263 23.547 -0.354 1.00 26.08 105 LEU A O 1
ATOM 722 N N . ILE A 1 92 ? 5.150 24.146 -1.435 1.00 23.73 106 ILE A N 1
ATOM 723 C CA . ILE A 1 92 ? 4.748 23.551 -2.694 1.00 22.35 106 ILE A CA 1
ATOM 724 C C . ILE A 1 92 ? 5.783 22.493 -3.049 1.00 25.38 106 ILE A C 1
ATOM 725 O O . ILE A 1 92 ? 6.979 22.798 -3.104 1.00 23.85 106 ILE A O 1
ATOM 730 N N . ARG A 1 93 ? 5.342 21.254 -3.272 1.00 25.72 107 ARG A N 1
ATOM 731 C CA . ARG A 1 93 ? 6.293 20.225 -3.667 1.00 26.25 107 ARG A CA 1
ATOM 732 C C . ARG A 1 93 ? 6.236 20.228 -5.186 1.00 26.37 107 ARG A C 1
ATOM 733 O O . ARG A 1 93 ? 5.147 20.166 -5.762 1.00 25.48 107 ARG A O 1
ATOM 741 N N . LEU A 1 94 ? 7.393 20.337 -5.845 1.00 25.16 108 LEU A N 1
ATOM 742 C CA . LEU A 1 94 ? 7.424 20.368 -7.305 1.00 25.99 108 LEU A CA 1
ATOM 743 C C . LEU A 1 94 ? 7.124 18.988 -7.863 1.00 27.01 108 LEU A C 1
ATOM 744 O O . LEU A 1 94 ? 7.563 18.001 -7.301 1.00 27.13 108 LEU A O 1
ATOM 749 N N . ARG A 1 95 ? 6.392 18.933 -8.964 1.00 29.40 109 ARG A N 1
ATOM 750 C CA . ARG A 1 95 ? 6.042 17.649 -9.572 1.00 34.14 109 ARG A CA 1
ATOM 751 C C . ARG A 1 95 ? 7.310 16.838 -9.896 1.00 36.22 109 ARG A C 1
ATOM 752 O O . ARG A 1 95 ? 7.325 15.603 -9.758 1.00 36.83 109 ARG A O 1
ATOM 760 N N . ARG A 1 96 ? 8.349 17.548 -10.347 1.00 36.06 110 ARG A N 1
ATOM 761 C CA . ARG A 1 96 ? 9.669 16.977 -10.668 1.00 36.78 110 ARG A CA 1
ATOM 762 C C . ARG A 1 96 ? 10.695 17.909 -10.036 1.00 35.68 110 ARG A C 1
ATOM 763 O O . ARG A 1 96 ? 10.535 19.136 -10.074 1.00 33.00 110 ARG A O 1
ATOM 771 N N . PRO A 1 97 ? 11.772 17.351 -9.462 1.00 34.74 111 PRO A N 1
ATOM 772 C CA . PRO A 1 97 ? 12.759 18.240 -8.850 1.00 32.98 111 PRO A CA 1
ATOM 773 C C . PRO A 1 97 ? 13.510 19.003 -9.922 1.00 31.61 111 PRO A C 1
ATOM 774 O O . PRO A 1 97 ? 13.369 18.727 -11.116 1.00 31.81 111 PRO A O 1
ATOM 778 N N . VAL A 1 98 ? 14.280 19.994 -9.491 1.00 28.76 112 VAL A N 1
ATOM 779 C CA . VAL A 1 98 ? 15.106 20.730 -10.424 1.00 29.33 112 VAL A CA 1
ATOM 780 C C . VAL A 1 98 ? 16.548 20.318 -10.129 1.00 28.94 112 VAL A C 1
ATOM 781 O O . VAL A 1 98 ? 16.838 19.743 -9.088 1.00 28.23 112 VAL A O 1
ATOM 785 N N . THR A 1 99 ? 17.433 20.620 -11.069 1.00 28.77 113 THR A N 1
ATOM 786 C CA . THR A 1 99 ? 18.861 20.358 -10.929 1.00 28.45 113 THR A CA 1
ATOM 787 C C . THR A 1 99 ? 19.451 21.722 -10.566 1.00 27.09 113 THR A C 1
ATOM 788 O O . THR A 1 99 ? 19.109 22.717 -11.208 1.00 28.29 113 THR A O 1
ATOM 792 N N . TYR A 1 100 ? 20.312 21.782 -9.556 1.00 27.10 114 TYR A N 1
ATOM 793 C CA . TYR A 1 100 ? 20.908 23.064 -9.186 1.00 26.18 114 TYR A CA 1
ATOM 794 C C . TYR A 1 100 ? 21.786 23.497 -10.347 1.00 28.81 114 TYR A C 1
ATOM 795 O O . TYR A 1 100 ? 22.479 22.683 -10.959 1.00 28.16 114 TYR A O 1
ATOM 804 N N . SER A 1 101 ? 21.722 24.775 -10.675 1.00 28.46 115 SER A N 1
ATOM 805 C CA . SER A 1 101 ? 22.479 25.306 -11.784 1.00 30.28 115 SER A CA 1
ATOM 806 C C . SER A 1 101 ? 22.827 26.754 -11.513 1.00 30.19 115 SER A C 1
ATOM 807 O O . SER A 1 101 ? 22.548 27.283 -10.431 1.00 29.68 115 SER A O 1
ATOM 810 N N . THR A 1 102 ? 23.453 27.383 -12.491 1.00 30.04 116 THR A N 1
ATOM 811 C CA . THR A 1 102 ? 23.876 28.768 -12.361 1.00 29.82 116 THR A CA 1
ATOM 812 C C . THR A 1 102 ? 22.813 29.691 -11.789 1.00 28.27 116 THR A C 1
ATOM 813 O O . THR A 1 102 ? 23.088 30.464 -10.866 1.00 28.78 116 THR A O 1
ATOM 817 N N . HIS A 1 103 ? 21.606 29.601 -12.334 1.00 25.93 117 HIS A N 1
ATOM 818 C CA . HIS A 1 103 ? 20.512 30.467 -11.897 1.00 27.37 117 HIS A CA 1
ATOM 819 C C . HIS A 1 103 ? 19.470 29.774 -11.017 1.00 25.44 117 HIS A C 1
ATOM 820 O O . HIS A 1 103 ? 18.421 30.354 -10.706 1.00 25.11 117 HIS A O 1
ATOM 827 N N . ILE A 1 104 ? 19.745 28.538 -10.621 1.00 25.19 118 ILE A N 1
ATOM 828 C CA . ILE A 1 104 ? 18.824 27.810 -9.752 1.00 24.74 118 ILE A CA 1
ATOM 829 C C . ILE A 1 104 ? 19.604 27.206 -8.578 1.00 27.20 118 ILE A C 1
ATOM 830 O O . ILE A 1 104 ? 20.452 26.320 -8.764 1.00 27.50 118 ILE A O 1
ATOM 835 N N . ALA A 1 105 ? 19.319 27.681 -7.372 1.00 25.84 119 ALA A N 1
ATOM 836 C CA . ALA A 1 105 ? 19.988 27.189 -6.166 1.00 26.05 119 ALA A CA 1
ATOM 837 C C . ALA A 1 105 ? 19.076 27.457 -4.976 1.00 26.05 119 ALA A C 1
ATOM 838 O O . ALA A 1 105 ? 18.333 28.436 -4.971 1.00 25.37 119 ALA A O 1
ATOM 840 N N . PRO A 1 106 ? 19.139 26.607 -3.948 1.00 25.73 120 PRO A N 1
ATOM 841 C CA . PRO A 1 106 ? 18.295 26.789 -2.763 1.00 26.31 120 PRO A CA 1
ATOM 842 C C . PRO A 1 106 ? 18.777 27.887 -1.837 1.00 25.94 120 PRO A C 1
ATOM 843 O O . PRO A 1 106 ? 19.955 28.246 -1.842 1.00 25.21 120 PRO A O 1
ATOM 847 N N . VAL A 1 107 ? 17.861 28.433 -1.042 1.00 26.02 121 VAL A N 1
ATOM 848 C CA . VAL A 1 107 ? 18.254 29.426 -0.050 1.00 26.07 121 VAL A CA 1
ATOM 849 C C . VAL A 1 107 ? 18.082 28.742 1.302 1.00 26.83 121 VAL A C 1
ATOM 850 O O . VAL A 1 107 ? 17.190 27.906 1.471 1.00 27.84 121 VAL A O 1
ATOM 854 N N . SER A 1 108 ? 18.930 29.104 2.254 1.00 27.61 122 SER A N 1
ATOM 855 C CA . SER A 1 108 ? 18.880 28.534 3.585 1.00 30.26 122 SER A CA 1
ATOM 856 C C . SER A 1 108 ? 17.767 29.112 4.448 1.00 31.11 122 SER A C 1
ATOM 857 O O . SER A 1 108 ? 17.407 30.293 4.316 1.00 29.76 122 SER A O 1
ATOM 860 N N . LEU A 1 109 ? 17.207 28.277 5.314 1.00 31.79 123 LEU A N 1
ATOM 861 C CA . LEU A 1 109 ? 16.194 28.733 6.259 1.00 31.93 123 LEU A CA 1
ATOM 862 C C . LEU A 1 109 ? 17.026 29.470 7.327 1.00 33.19 123 LEU A C 1
ATOM 863 O O . LEU A 1 109 ? 18.260 29.383 7.330 1.00 32.93 123 LEU A O 1
ATOM 868 N N . PRO A 1 110 ? 16.374 30.212 8.238 1.00 34.41 124 PRO A N 1
ATOM 869 C CA . PRO A 1 110 ? 17.125 30.938 9.272 1.00 35.47 124 PRO A CA 1
ATOM 870 C C . PRO A 1 110 ? 17.917 30.021 10.216 1.00 37.83 124 PRO A C 1
ATOM 871 O O . PRO A 1 110 ? 17.389 29.027 10.711 1.00 37.13 124 PRO A O 1
ATOM 875 N N . SER A 1 111 ? 19.175 30.370 10.464 1.00 40.53 125 SER A N 1
ATOM 876 C CA . SER A 1 111 ? 20.016 29.588 11.365 1.00 43.47 125 SER A CA 1
ATOM 877 C C . SER A 1 111 ? 19.786 30.050 12.796 1.00 45.06 125 SER A C 1
ATOM 878 O O . SER A 1 111 ? 20.033 29.307 13.742 1.00 47.77 125 SER A O 1
ATOM 881 N N . ARG A 1 112 ? 19.311 31.281 12.944 1.00 45.97 127 ARG A N 1
ATOM 882 C CA . ARG A 1 112 ? 19.024 31.880 14.251 1.00 46.57 127 ARG A CA 1
ATOM 883 C C . ARG A 1 112 ? 18.033 33.002 14.006 1.00 46.27 127 ARG A C 1
ATOM 884 O O . ARG A 1 112 ? 17.895 33.475 12.881 1.00 45.63 127 ARG A O 1
ATOM 892 N N . SER A 1 113 ? 17.345 33.433 15.053 1.00 44.70 128 SER A N 1
ATOM 893 C CA . SER A 1 113 ? 16.396 34.520 14.904 1.00 43.61 128 SER A CA 1
ATOM 894 C C . SER A 1 113 ? 17.115 35.855 14.733 1.00 42.96 128 SER A C 1
ATOM 895 O O . SER A 1 113 ? 18.157 36.098 15.343 1.00 41.72 128 SER A O 1
ATOM 898 N N . ARG A 1 114 ? 16.565 36.710 13.880 1.00 40.59 129 ARG A N 1
ATOM 899 C CA . ARG A 1 114 ? 17.123 38.039 13.657 1.00 40.34 129 ARG A CA 1
ATOM 900 C C . ARG A 1 114 ? 15.995 39.014 13.970 1.00 39.84 129 ARG A C 1
ATOM 901 O O . ARG A 1 114 ? 14.829 38.751 13.652 1.00 38.14 129 ARG A O 1
ATOM 909 N N . GLY A 1 115 ? 16.336 40.129 14.605 1.00 38.68 131 GLY A N 1
ATOM 910 C CA . GLY A 1 115 ? 15.314 41.084 14.969 1.00 39.09 131 GLY A CA 1
ATOM 911 C C . GLY A 1 115 ? 15.617 42.520 14.627 1.00 38.88 131 GLY A C 1
ATOM 912 O O . GLY A 1 115 ? 16.373 42.809 13.693 1.00 38.48 131 GLY A O 1
ATOM 913 N N . VAL A 1 116 ? 15.022 43.415 15.411 1.00 38.42 132 VAL A N 1
ATOM 914 C CA . VAL A 1 116 ? 15.147 44.851 15.217 1.00 37.99 132 VAL A CA 1
ATOM 915 C C . VAL A 1 116 ? 16.550 45.321 14.890 1.00 38.48 132 VAL A C 1
ATOM 916 O O . VAL A 1 116 ? 17.494 45.013 15.617 1.00 38.64 132 VAL A O 1
ATOM 920 N N . GLY A 1 117 ? 16.685 46.065 13.796 1.00 35.93 133 GLY A N 1
ATOM 921 C CA . GLY A 1 117 ? 17.990 46.565 13.398 1.00 36.36 133 GLY A CA 1
ATOM 922 C C . GLY A 1 117 ? 18.671 45.789 12.284 1.00 35.78 133 GLY A C 1
ATOM 923 O O . GLY A 1 117 ? 19.525 46.339 11.594 1.00 38.18 133 GLY A O 1
ATOM 924 N N . SER A 1 118 ? 18.313 44.521 12.102 1.00 34.75 134 SER A N 1
ATOM 925 C CA . SER A 1 118 ? 18.913 43.697 11.044 1.00 33.84 134 SER A CA 1
ATOM 926 C C . SER A 1 118 ? 18.590 44.278 9.677 1.00 31.97 134 SER A C 1
ATOM 927 O O . SER A 1 118 ? 17.441 44.652 9.442 1.00 32.16 134 SER A O 1
ATOM 930 N N . ARG A 1 119 ? 19.586 44.367 8.790 1.00 31.41 135 ARG A N 1
ATOM 931 C CA . ARG A 1 119 ? 19.336 44.861 7.435 1.00 30.00 135 ARG A CA 1
ATOM 932 C C . ARG A 1 119 ? 19.055 43.626 6.594 1.00 29.43 135 ARG A C 1
ATOM 933 O O . ARG A 1 119 ? 19.740 42.600 6.721 1.00 28.27 135 ARG A O 1
ATOM 941 N N . CYS A 1 120 ? 18.044 43.725 5.738 1.00 27.13 136 CYS A N 1
ATOM 942 C CA . CYS A 1 120 ? 17.642 42.604 4.898 1.00 25.77 136 CYS A CA 1
ATOM 943 C C . CYS A 1 120 ? 17.393 43.084 3.490 1.00 24.90 136 CYS A C 1
ATOM 944 O O . CYS A 1 120 ? 17.376 44.275 3.225 1.00 25.02 136 CYS A O 1
ATOM 947 N N . ARG A 1 121 ? 17.188 42.145 2.583 1.00 24.86 137 ARG A N 1
ATOM 948 C CA . ARG A 1 121 ? 16.943 42.498 1.192 1.00 23.60 137 ARG A CA 1
ATOM 949 C C . ARG A 1 121 ? 15.588 41.946 0.781 1.00 23.04 137 ARG A C 1
ATOM 950 O O . ARG A 1 121 ? 15.220 40.834 1.183 1.00 21.90 137 ARG A O 1
ATOM 958 N N . ILE A 1 122 ? 14.857 42.722 -0.013 1.00 21.07 138 ILE A N 1
ATOM 959 C CA . ILE A 1 122 ? 13.570 42.268 -0.534 1.00 19.41 138 ILE A CA 1
ATOM 960 C C . ILE A 1 122 ? 13.755 42.261 -2.051 1.00 20.38 138 ILE A C 1
ATOM 961 O O . ILE A 1 122 ? 14.612 42.984 -2.578 1.00 21.42 138 ILE A O 1
ATOM 966 N N . MET A 1 123 ? 12.965 41.440 -2.743 1.00 19.64 139 MET A N 1
ATOM 967 C CA . MET A 1 123 ? 13.090 41.279 -4.187 1.00 18.70 139 MET A CA 1
ATOM 968 C C . MET A 1 123 ? 11.816 40.641 -4.736 1.00 19.71 139 MET A C 1
ATOM 969 O O . MET A 1 123 ? 11.194 39.806 -4.080 1.00 19.51 139 MET A O 1
ATOM 974 N N . GLY A 1 124 ? 11.446 41.014 -5.958 1.00 17.54 140 GLY A N 1
ATOM 975 C CA . GLY A 1 124 ? 10.261 40.436 -6.550 1.00 16.71 140 GLY A CA 1
ATOM 976 C C . GLY A 1 124 ? 9.956 41.069 -7.883 1.00 19.23 140 GLY A C 1
ATOM 977 O O . GLY A 1 124 ? 10.691 41.951 -8.344 1.00 20.62 140 GLY A O 1
ATOM 978 N N . TRP A 1 125 ? 8.898 40.586 -8.517 1.00 20.90 141 TRP A N 1
ATOM 979 C CA . TRP A 1 125 ? 8.454 41.128 -9.802 1.00 22.38 141 TRP A CA 1
ATOM 980 C C . TRP A 1 125 ? 7.217 41.987 -9.576 1.00 23.29 141 TRP A C 1
ATOM 981 O O . TRP A 1 125 ? 6.443 42.266 -10.523 1.00 22.79 141 TRP A O 1
ATOM 992 N N . GLY A 1 126 ? 7.012 42.388 -8.319 1.00 21.52 142 GLY A N 1
ATOM 993 C CA . GLY A 1 126 ? 5.866 43.214 -7.974 1.00 22.13 142 GLY A CA 1
ATOM 994 C C . GLY A 1 126 ? 5.985 44.649 -8.474 1.00 21.84 142 GLY A C 1
ATOM 995 O O . GLY A 1 126 ? 7.003 45.028 -9.028 1.00 21.86 142 GLY A O 1
ATOM 996 N N . LYS A 1 127 ? 4.936 45.443 -8.288 1.00 22.75 143 LYS A N 1
ATOM 997 C CA . LYS A 1 127 ? 4.942 46.835 -8.725 1.00 23.77 143 LYS A CA 1
ATOM 998 C C . LYS A 1 127 ? 6.168 47.623 -8.298 1.00 25.48 143 LYS A C 1
ATOM 999 O O . LYS A 1 127 ? 6.633 47.497 -7.165 1.00 23.74 143 LYS A O 1
ATOM 1005 N N . ILE A 1 128 ? 6.688 48.438 -9.215 1.00 23.85 144 ILE A N 1
ATOM 1006 C CA . ILE A 1 128 ? 7.839 49.255 -8.899 1.00 25.05 144 ILE A CA 1
ATOM 1007 C C . ILE A 1 128 ? 7.459 50.738 -8.775 1.00 25.77 144 ILE A C 1
ATOM 1008 O O . ILE A 1 128 ? 8.310 51.566 -8.451 1.00 28.16 144 ILE A O 1
ATOM 1013 N N . SER A 1 129 ? 6.188 51.055 -9.008 1.00 27.68 145 SER A N 1
ATOM 1014 C CA . SER A 1 129 ? 5.667 52.421 -8.914 1.00 31.25 145 SER A CA 1
ATOM 1015 C C . SER A 1 129 ? 4.138 52.291 -8.943 1.00 34.08 145 SER A C 1
ATOM 1016 O O . SER A 1 129 ? 3.625 51.210 -9.246 1.00 34.94 145 SER A O 1
ATOM 1019 N N . THR A 1 130 ? 3.392 53.361 -8.654 1.00 35.72 146 THR A N 1
ATOM 1020 C CA . THR A 1 130 ? 1.927 53.232 -8.660 1.00 38.00 146 THR A CA 1
ATOM 1021 C C . THR A 1 130 ? 1.366 52.821 -10.019 1.00 38.90 146 THR A C 1
ATOM 1022 O O . THR A 1 130 ? 0.199 52.446 -10.121 1.00 39.73 146 THR A O 1
ATOM 1026 N N . THR A 1 131 ? 2.197 52.858 -11.055 1.00 39.35 147 THR A N 1
ATOM 1027 C CA . THR A 1 131 ? 1.718 52.558 -12.400 1.00 41.25 147 THR A CA 1
ATOM 1028 C C . THR A 1 131 ? 2.429 51.462 -13.174 1.00 41.01 147 THR A C 1
ATOM 1029 O O . THR A 1 131 ? 2.019 51.130 -14.291 1.00 41.67 147 THR A O 1
ATOM 1033 N N . THR A 1 132 ? 3.475 50.882 -12.605 1.00 39.19 148 THR A N 1
ATOM 1034 C CA . THR A 1 132 ? 4.240 49.935 -13.382 1.00 37.45 148 THR A CA 1
ATOM 1035 C C . THR A 1 132 ? 4.686 48.638 -12.737 1.00 35.45 148 THR A C 1
ATOM 1036 O O . THR A 1 132 ? 5.167 48.636 -11.607 1.00 34.99 148 THR A O 1
ATOM 1040 N N . TYR A 1 133 ? 4.513 47.550 -13.483 1.00 32.63 149 TYR A N 1
ATOM 1041 C CA . TYR A 1 133 ? 4.966 46.225 -13.080 1.00 31.15 149 TYR A CA 1
ATOM 1042 C C . TYR A 1 133 ? 6.212 46.002 -13.938 1.00 32.04 149 TYR A C 1
ATOM 1043 O O . TYR A 1 133 ? 6.200 46.280 -15.139 1.00 35.29 149 TYR A O 1
ATOM 1052 N N . PRO A 1 134 ? 7.302 45.498 -13.348 1.00 31.13 152 PRO A N 1
ATOM 1053 C CA . PRO A 1 134 ? 8.521 45.280 -14.132 1.00 30.71 152 PRO A CA 1
ATOM 1054 C C . PRO A 1 134 ? 8.592 43.944 -14.849 1.00 32.47 152 PRO A C 1
ATOM 1055 O O . PRO A 1 134 ? 7.780 43.044 -14.607 1.00 31.18 152 PRO A O 1
ATOM 1059 N N . ASP A 1 135 ? 9.566 43.825 -15.748 1.00 33.34 153 ASP A N 1
ATOM 1060 C CA . ASP A 1 135 ? 9.774 42.568 -16.448 1.00 34.11 153 ASP A CA 1
ATOM 1061 C C . ASP A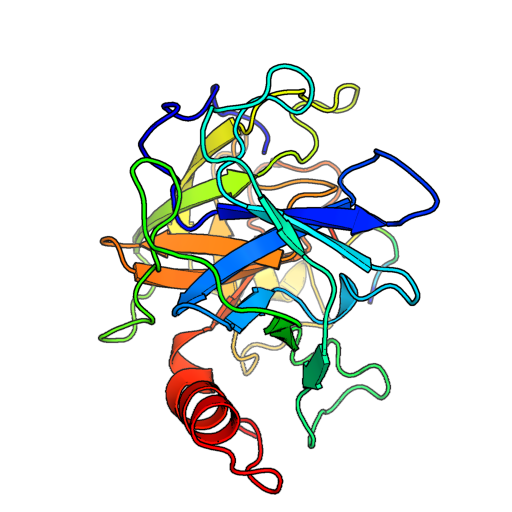 1 135 ? 10.919 41.808 -15.796 1.00 32.50 153 ASP A C 1
ATOM 1062 O O . ASP A 1 135 ? 11.018 40.585 -15.936 1.00 35.07 153 ASP A O 1
ATOM 1067 N N . VAL A 1 136 ? 11.773 42.536 -15.078 1.00 30.33 154 VAL A N 1
ATOM 1068 C CA . VAL A 1 136 ? 12.904 41.945 -14.361 1.00 28.96 154 VAL A CA 1
ATOM 1069 C C . VAL A 1 136 ? 12.675 42.201 -12.864 1.00 27.60 154 VAL A C 1
ATOM 1070 O O . VAL A 1 136 ? 12.112 43.225 -12.484 1.00 27.99 154 VAL A O 1
ATOM 1074 N N . PRO A 1 137 ? 13.108 41.282 -12.000 1.00 26.22 155 PRO A N 1
ATOM 1075 C CA . PRO A 1 137 ? 12.890 41.519 -10.565 1.00 26.09 155 PRO A CA 1
ATOM 1076 C C . PRO A 1 137 ? 13.674 42.724 -10.027 1.00 26.02 155 PRO A C 1
ATOM 1077 O O . PRO A 1 137 ? 14.795 43.001 -10.483 1.00 24.83 155 PRO A O 1
ATOM 1081 N N . HIS A 1 138 ? 13.080 43.435 -9.072 1.00 23.11 156 HIS A N 1
ATOM 1082 C CA . HIS A 1 138 ? 13.737 44.587 -8.458 1.00 23.62 156 HIS A CA 1
ATOM 1083 C C . HIS A 1 138 ? 14.033 44.257 -7.000 1.00 24.09 156 HIS A C 1
ATOM 1084 O O . HIS A 1 138 ? 13.299 43.495 -6.353 1.00 22.54 156 HIS A O 1
ATOM 1091 N N . CYS A 1 139 ? 15.106 44.854 -6.502 1.00 23.87 157 CYS A N 1
ATOM 1092 C CA . CYS A 1 139 ? 15.628 44.606 -5.162 1.00 23.82 157 CYS A CA 1
ATOM 1093 C C . CYS A 1 139 ? 15.934 45.900 -4.423 1.00 25.48 157 CYS A C 1
ATOM 1094 O O . CYS A 1 139 ? 16.192 46.927 -5.045 1.00 25.29 157 CYS A O 1
ATOM 1097 N N . THR A 1 140 ? 15.961 45.820 -3.096 1.00 23.94 158 THR A N 1
ATOM 1098 C CA . THR A 1 140 ? 16.359 46.939 -2.258 1.00 24.84 158 THR A CA 1
ATOM 1099 C C . THR A 1 140 ? 16.562 46.412 -0.831 1.00 24.08 158 THR A C 1
ATOM 1100 O O . THR A 1 140 ? 16.176 45.292 -0.510 1.00 23.78 158 THR A O 1
ATOM 1104 N N . ASN A 1 141 ? 17.157 47.231 0.023 1.00 24.28 159 ASN A N 1
ATOM 1105 C CA . ASN A 1 141 ? 17.396 46.827 1.397 1.00 26.53 159 ASN A CA 1
ATOM 1106 C C . ASN A 1 141 ? 16.459 47.538 2.339 1.00 24.84 159 ASN A C 1
ATOM 1107 O O . ASN A 1 141 ? 16.145 48.718 2.140 1.00 27.23 159 ASN A O 1
ATOM 1112 N N . ILE A 1 142 ? 16.019 46.815 3.363 1.00 24.16 160 ILE A N 1
ATOM 1113 C CA . ILE A 1 142 ? 15.158 47.383 4.370 1.00 24.38 160 ILE A CA 1
ATOM 1114 C C . ILE A 1 142 ? 15.632 46.852 5.718 1.00 25.14 160 ILE A C 1
ATOM 1115 O O . ILE A 1 142 ? 16.538 46.028 5.786 1.00 26.53 160 ILE A O 1
ATOM 1120 N N . PHE A 1 143 ? 15.017 47.326 6.789 1.00 26.09 161 PHE A N 1
ATOM 1121 C CA . PHE A 1 143 ? 15.403 46.893 8.116 1.00 26.14 161 PHE A CA 1
ATOM 1122 C C . PHE A 1 143 ? 14.235 46.290 8.836 1.00 27.01 161 PHE A C 1
ATOM 1123 O O . PHE A 1 143 ? 13.081 46.649 8.574 1.00 24.88 161 PHE A O 1
ATOM 1131 N N . ILE A 1 144 ? 14.528 45.362 9.743 1.00 26.08 162 ILE A N 1
ATOM 1132 C CA . ILE A 1 144 ? 13.481 44.821 10.563 1.00 27.73 162 ILE A CA 1
ATOM 1133 C C . ILE A 1 144 ? 13.348 45.933 11.596 1.00 27.57 162 ILE A C 1
ATOM 1134 O O . ILE A 1 144 ? 14.355 46.447 12.085 1.00 28.59 162 ILE A O 1
ATOM 1139 N N . VAL A 1 145 ? 12.122 46.332 11.897 1.00 28.65 163 VAL A N 1
ATOM 1140 C CA . VAL A 1 145 ? 11.893 47.397 12.863 1.00 30.01 163 VAL A CA 1
ATOM 1141 C C . VAL A 1 145 ? 10.998 46.890 13.970 1.00 30.81 163 VAL A C 1
ATOM 1142 O O . VAL A 1 145 ? 10.467 45.793 13.882 1.00 30.82 163 VAL A O 1
ATOM 1146 N N . LYS A 1 146 ? 10.822 47.698 15.009 1.00 33.41 164 LYS A N 1
ATOM 1147 C CA . LYS A 1 146 ? 9.976 47.297 16.123 1.00 36.09 164 LYS A CA 1
ATOM 1148 C C . LYS A 1 146 ? 8.585 46.970 15.624 1.00 37.17 164 LYS A C 1
ATOM 1149 O O . LYS A 1 146 ? 8.024 47.686 14.792 1.00 35.97 164 LYS A O 1
ATOM 1155 N N . HIS A 1 147 ? 8.038 45.881 16.147 1.00 37.57 165 HIS A N 1
ATOM 1156 C CA . HIS A 1 147 ? 6.712 45.428 15.768 1.00 39.39 165 HIS A CA 1
ATOM 1157 C C . HIS A 1 147 ? 5.641 46.485 16.036 1.00 40.69 165 HIS A C 1
ATOM 1158 O O . HIS A 1 147 ? 4.600 46.507 15.374 1.00 40.91 165 HIS A O 1
ATOM 1165 N N . LYS A 1 148 ? 5.899 47.368 16.998 1.00 40.02 166 LYS A N 1
ATOM 1166 C CA . LYS A 1 148 ? 4.945 48.417 17.331 1.00 40.91 166 LYS A CA 1
ATOM 1167 C C . LYS A 1 148 ? 4.571 49.273 16.119 1.00 39.14 166 LYS A C 1
ATOM 1168 O O . LYS A 1 148 ? 3.450 49.762 16.027 1.00 40.10 166 LYS A O 1
ATOM 1174 N N . TRP A 1 149 ? 5.507 49.482 15.198 1.00 36.23 167 TRP A N 1
ATOM 1175 C CA . TRP A 1 149 ? 5.188 50.293 14.029 1.00 35.00 167 TRP A CA 1
ATOM 1176 C C . TRP A 1 149 ? 4.076 49.650 13.194 1.00 34.21 167 TRP A C 1
ATOM 1177 O O . TRP A 1 149 ? 3.276 50.357 12.592 1.00 33.70 167 TRP A O 1
ATOM 1188 N N . CYS A 1 150 ? 4.037 48.314 13.159 1.00 33.90 168 CYS A N 1
ATOM 1189 C CA . CYS A 1 150 ? 3.037 47.574 12.375 1.00 33.72 168 CYS A CA 1
ATOM 1190 C C . CYS A 1 150 ? 1.689 47.346 13.057 1.00 36.19 168 CYS A C 1
ATOM 1191 O O . CYS A 1 150 ? 0.646 47.390 12.404 1.00 35.05 168 CYS A O 1
ATOM 1194 N N . GLU A 1 151 ? 1.712 47.090 14.362 1.00 37.14 169 GLU A N 1
ATOM 1195 C CA . GLU A 1 151 ? 0.487 46.791 15.103 1.00 39.94 169 GLU A CA 1
ATOM 1196 C C . GLU A 1 151 ? -0.713 47.707 14.869 1.00 39.11 169 GLU A C 1
ATOM 1197 O O . GLU A 1 151 ? -1.819 47.222 14.645 1.00 40.75 169 GLU A O 1
ATOM 1203 N N . PRO A 1 152 ? -0.518 49.034 14.901 1.00 38.70 170 PRO A N 1
ATOM 1204 C CA . PRO A 1 152 ? -1.642 49.951 14.673 1.00 38.83 170 PRO A CA 1
ATOM 1205 C C . PRO A 1 152 ? -2.099 50.003 13.213 1.00 37.76 170 PRO A C 1
ATOM 1206 O O . PRO A 1 152 ? -3.253 50.329 12.918 1.00 39.40 170 PRO A O 1
ATOM 1210 N N . LEU A 1 153 ? -1.194 49.674 12.298 1.00 33.88 171 LEU A N 1
ATOM 1211 C CA . LEU A 1 153 ? -1.517 49.704 10.878 1.00 32.45 171 LEU A CA 1
ATOM 1212 C C . LEU A 1 153 ? -2.309 48.482 10.451 1.00 29.86 171 LEU A C 1
ATOM 1213 O O . LEU A 1 153 ? -3.186 48.564 9.594 1.00 29.22 171 LEU A O 1
ATOM 1218 N N . TYR A 1 154 ? -1.993 47.347 11.058 1.00 28.89 172 TYR A N 1
ATOM 1219 C CA . TYR A 1 154 ? -2.635 46.100 10.686 1.00 30.97 172 TYR A CA 1
ATOM 1220 C C . TYR A 1 154 ? -3.230 45.414 11.915 1.00 33.17 172 TYR A C 1
ATOM 1221 O O . TYR A 1 154 ? -2.600 44.547 12.512 1.00 33.58 172 TYR A O 1
ATOM 1230 N N . PRO A 1 155 A -4.456 45.809 12.304 1.00 35.67 172 PRO A N 1
ATOM 1231 C CA . PRO A 1 155 A -5.173 45.263 13.458 1.00 38.95 172 PRO A CA 1
ATOM 1232 C C . PRO A 1 155 A -5.204 43.744 13.500 1.00 40.83 172 PRO A C 1
ATOM 1233 O O . PRO A 1 155 A -5.196 43.151 14.580 1.00 42.79 172 PRO A O 1
ATOM 1237 N N . TRP A 1 156 ? -5.237 43.120 12.323 1.00 41.41 173 TRP A N 1
ATOM 1238 C CA . TRP A 1 156 ? -5.275 41.668 12.204 1.00 41.59 173 TRP A CA 1
ATOM 1239 C C . TRP A 1 156 ? -3.919 40.997 12.483 1.00 42.04 173 TRP A C 1
ATOM 1240 O O . TRP A 1 156 ? -3.809 39.773 12.503 1.00 43.60 173 TRP A O 1
ATOM 1251 N N . VAL A 1 157 ? -2.890 41.797 12.723 1.00 41.84 174 VAL A N 1
ATOM 1252 C CA . VAL A 1 157 ? -1.564 41.262 13.017 1.00 43.01 174 VAL A CA 1
ATOM 1253 C C . VAL A 1 157 ? -1.157 41.647 14.448 1.00 44.61 174 VAL A C 1
ATOM 1254 O O . VAL A 1 157 ? -0.532 42.695 14.668 1.00 45.40 174 VAL A O 1
ATOM 1258 N N . PRO A 1 158 ? -1.496 40.798 15.435 1.00 45.79 175 PRO A N 1
ATOM 1259 C CA . PRO A 1 158 ? -1.184 41.033 16.851 1.00 46.83 175 PRO A CA 1
ATOM 1260 C C . PRO A 1 158 ? 0.299 41.069 17.235 1.00 47.76 175 PRO A C 1
ATOM 1261 O O . PRO A 1 158 ? 1.175 40.666 16.467 1.00 47.13 175 PRO A O 1
ATOM 1265 N N . ALA A 1 159 ? 0.569 41.565 18.438 1.00 47.86 176 ALA A N 1
ATOM 1266 C CA . ALA A 1 159 ? 1.931 41.649 18.933 1.00 48.62 176 ALA A CA 1
ATOM 1267 C C . ALA A 1 159 ? 2.485 40.235 19.109 1.00 49.09 176 ALA A C 1
ATOM 1268 O O . ALA A 1 159 ? 3.695 40.030 19.170 1.00 49.41 176 ALA A O 1
ATOM 1270 N N . ASP A 1 160 ? 1.584 39.262 19.181 1.00 49.92 177 ASP A N 1
ATOM 1271 C CA . ASP A 1 160 ? 1.965 37.864 19.353 1.00 50.39 177 ASP A CA 1
ATOM 1272 C C . ASP A 1 160 ? 2.061 37.145 18.017 1.00 48.86 177 ASP A C 1
ATOM 1273 O O . ASP A 1 160 ? 2.256 35.933 17.962 1.00 49.45 177 ASP A O 1
ATOM 1278 N N . SER A 1 161 ? 1.898 37.898 16.942 1.00 46.20 178 SER A N 1
ATOM 1279 C CA . SER A 1 161 ? 1.959 37.334 15.601 1.00 43.31 178 SER A CA 1
ATOM 1280 C C . SER A 1 161 ? 3.373 36.852 15.284 1.00 40.23 178 SER A C 1
ATOM 1281 O O . SER A 1 161 ? 4.356 37.497 15.655 1.00 40.48 178 SER A O 1
ATOM 1284 N N . ARG A 1 162 ? 3.475 35.702 14.627 1.00 38.01 179 ARG A N 1
ATOM 1285 C CA . ARG A 1 162 ? 4.777 35.169 14.238 1.00 36.38 179 ARG A CA 1
ATOM 1286 C C . ARG A 1 162 ? 5.150 35.859 12.915 1.00 34.16 179 ARG A C 1
ATOM 1287 O O . ARG A 1 162 ? 5.218 35.243 11.849 1.00 30.58 179 ARG A O 1
ATOM 1295 N N . THR A 1 163 ? 5.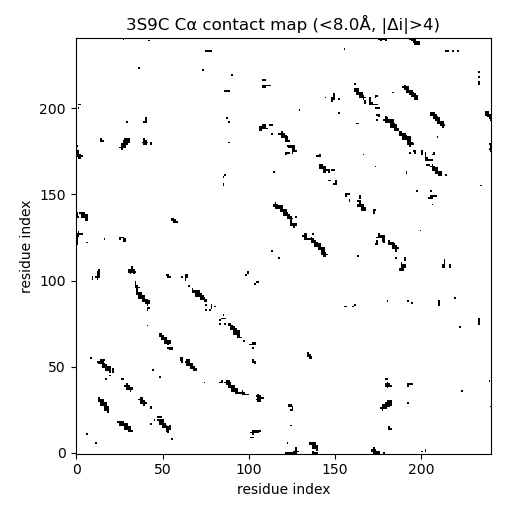384 37.160 13.015 1.00 32.03 180 THR A N 1
ATOM 1296 C CA . THR A 1 163 ? 5.714 37.968 11.864 1.00 30.53 180 THR A CA 1
ATOM 1297 C C . THR A 1 163 ? 6.822 38.946 12.174 1.00 31.34 180 THR A C 1
ATOM 1298 O O . THR A 1 163 ? 7.136 39.225 13.336 1.00 31.91 180 THR A O 1
ATOM 1302 N N . LEU A 1 164 ? 7.443 39.446 11.120 1.00 26.42 181 LEU A N 1
ATOM 1303 C CA . LEU A 1 164 ? 8.478 40.436 11.257 1.00 26.39 181 LEU A CA 1
ATOM 1304 C C . LEU A 1 164 ? 7.910 41.685 10.612 1.00 27.05 181 LEU A C 1
ATOM 1305 O O . LEU A 1 164 ? 7.267 41.596 9.556 1.00 26.14 181 LEU A O 1
ATOM 1310 N N . CYS A 1 165 ? 8.141 42.827 11.256 1.00 26.00 182 CYS A N 1
ATOM 1311 C CA . CYS A 1 165 ? 7.702 44.132 10.765 1.00 26.75 182 CYS A CA 1
ATOM 1312 C C . CYS A 1 165 ? 8.960 44.697 10.117 1.00 27.32 182 CYS A C 1
ATOM 1313 O O . CYS A 1 165 ? 10.023 44.760 10.756 1.00 28.42 182 CYS A O 1
ATOM 1316 N N . ALA A 1 166 ? 8.871 45.114 8.859 1.00 25.38 183 ALA A N 1
ATOM 1317 C CA . ALA A 1 166 ? 10.080 45.580 8.211 1.00 23.56 183 ALA A CA 1
ATOM 1318 C C . ALA A 1 166 ? 9.881 46.575 7.077 1.00 23.30 183 ALA A C 1
ATOM 1319 O O . ALA A 1 166 ? 8.866 46.547 6.381 1.00 20.75 183 ALA A O 1
ATOM 1321 N N . GLY A 1 167 ? 10.886 47.430 6.897 1.00 22.31 184 GLY A N 1
ATOM 1322 C CA . GLY A 1 167 ? 10.866 48.424 5.849 1.00 22.86 184 GLY A CA 1
ATOM 1323 C C . GLY A 1 167 ? 11.842 49.541 6.154 1.00 24.36 184 GLY A C 1
ATOM 1324 O O . GLY A 1 167 ? 12.868 49.325 6.819 1.00 22.17 184 GLY A O 1
ATOM 1325 N N . ILE A 1 168 ? 11.528 50.731 5.649 1.00 24.68 185 ILE A N 1
ATOM 1326 C CA . ILE A 1 168 ? 12.355 51.923 5.835 1.00 25.84 185 ILE A CA 1
ATOM 1327 C C . ILE A 1 168 ? 11.373 52.957 6.397 1.00 26.78 185 ILE A C 1
ATOM 1328 O O . ILE A 1 168 ? 10.445 53.391 5.706 1.00 25.36 185 ILE A O 1
ATOM 1333 N N . LEU A 1 169 ? 11.569 53.335 7.654 1.00 26.00 186 LEU A N 1
ATOM 1334 C CA . LEU A 1 169 ? 10.665 54.272 8.325 1.00 27.35 186 LEU A CA 1
ATOM 1335 C C . LEU A 1 169 ? 10.540 55.607 7.623 1.00 27.22 186 LEU A C 1
ATOM 1336 O O . LEU A 1 169 ? 9.480 56.249 7.671 1.00 27.72 186 LEU A O 1
ATOM 1341 N N . LYS A 1 170 A 11.622 56.019 6.975 1.00 28.10 186 LYS A N 1
ATOM 1342 C CA . LYS A 1 170 A 11.646 57.273 6.233 1.00 29.63 186 LYS A CA 1
ATOM 1343 C C . LYS A 1 170 A 10.633 57.238 5.081 1.00 29.65 186 LYS A C 1
ATOM 1344 O O . LYS A 1 170 A 10.078 58.283 4.707 1.00 29.40 186 LYS A O 1
ATOM 1350 N N . GLY A 1 171 B 10.391 56.037 4.544 1.00 27.62 186 GLY A N 1
ATOM 1351 C CA . GLY A 1 171 B 9.476 55.863 3.421 1.00 25.87 186 GLY A CA 1
ATOM 1352 C C . GLY A 1 171 B 10.281 55.702 2.131 1.00 26.99 186 GLY A C 1
ATOM 1353 O O . GLY A 1 171 B 11.485 55.968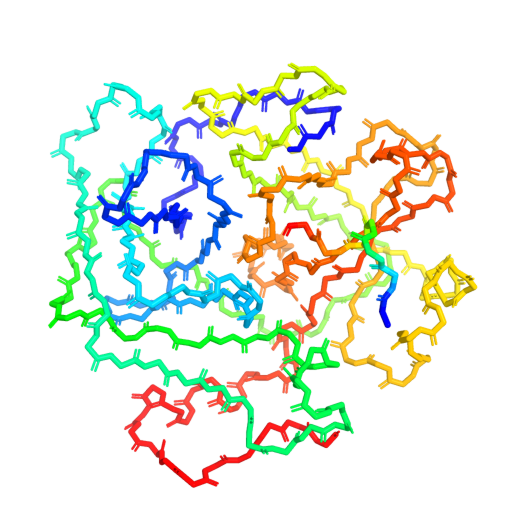 2.126 1.00 26.98 186 GLY A O 1
ATOM 1354 N N . GLY A 1 172 ? 9.645 55.242 1.054 1.00 24.09 187 GLY A N 1
ATOM 1355 C CA . GLY A 1 172 ? 10.345 55.121 -0.215 1.00 25.82 187 GLY A CA 1
ATOM 1356 C C . GLY A 1 172 ? 10.736 53.731 -0.691 1.00 26.68 187 GLY A C 1
ATOM 1357 O O . GLY A 1 172 ? 10.776 53.475 -1.891 1.00 27.91 187 GLY A O 1
ATOM 1358 N N . ARG A 1 173 ? 10.999 52.825 0.240 1.00 24.98 188 ARG A N 1
ATOM 1359 C CA . ARG A 1 173 ? 11.415 51.468 -0.118 1.00 25.02 188 ARG A CA 1
ATOM 1360 C C . ARG A 1 173 ? 10.468 50.491 0.571 1.00 22.93 188 ARG A C 1
ATOM 1361 O O . ARG A 1 173 ? 10.218 50.582 1.774 1.00 24.01 188 ARG A O 1
ATOM 1369 N N . ASP A 1 174 ? 9.957 49.525 -0.177 1.00 22.84 189 ASP A N 1
ATOM 1370 C CA . ASP A 1 174 ? 8.971 48.618 0.424 1.00 20.32 189 ASP A CA 1
ATOM 1371 C C . ASP A 1 174 ? 8.656 47.553 -0.619 1.00 18.40 189 ASP A C 1
ATOM 1372 O O . ASP A 1 174 ? 9.005 47.716 -1.792 1.00 18.74 189 ASP A O 1
ATOM 1377 N N . THR A 1 175 ? 8.043 46.447 -0.212 1.00 17.82 190 THR A N 1
ATOM 1378 C CA . THR A 1 175 ? 7.599 45.487 -1.217 1.00 15.67 190 THR A CA 1
ATOM 1379 C C . THR A 1 175 ? 6.281 46.093 -1.716 1.00 16.94 190 THR A C 1
ATOM 1380 O O . THR A 1 175 ? 5.821 47.136 -1.206 1.00 17.45 190 THR A O 1
ATOM 1384 N N . CYS A 1 176 ? 5.652 45.458 -2.700 1.00 17.37 191 CYS A N 1
ATOM 1385 C CA . CYS A 1 176 ? 4.398 46.008 -3.211 1.00 17.96 191 CYS A CA 1
ATOM 1386 C C . CYS A 1 176 ? 3.563 44.921 -3.867 1.00 19.58 191 CYS A C 1
ATOM 1387 O O . CYS A 1 176 ? 3.896 43.735 -3.761 1.00 18.77 191 CYS A O 1
ATOM 1390 N N . HIS A 1 177 ? 2.479 45.312 -4.536 1.00 19.29 192 HIS A N 1
ATOM 1391 C CA . HIS A 1 177 ? 1.581 44.351 -5.173 1.00 20.05 192 HIS A CA 1
ATOM 1392 C C . HIS A 1 177 ? 2.314 43.375 -6.057 1.00 20.34 192 HIS A C 1
ATOM 1393 O O . HIS A 1 177 ? 3.061 43.782 -6.959 1.00 19.49 192 HIS A O 1
ATOM 1400 N N . GLY A 1 178 ? 2.071 42.087 -5.807 1.00 18.70 193 GLY A N 1
ATOM 1401 C CA . GLY A 1 178 ? 2.699 41.031 -6.580 1.00 19.03 193 GLY A CA 1
ATOM 1402 C C . GLY A 1 178 ? 3.993 40.498 -5.957 1.00 19.92 193 GLY A C 1
ATOM 1403 O O . GLY A 1 178 ? 4.576 39.553 -6.471 1.00 19.50 193 GLY A O 1
ATOM 1404 N N . ASP A 1 179 ? 4.466 41.124 -4.877 1.00 17.57 194 ASP A N 1
ATOM 1405 C CA . ASP A 1 179 ? 5.692 40.657 -4.223 1.00 18.12 194 ASP A CA 1
ATOM 1406 C C . ASP A 1 179 ? 5.433 39.589 -3.144 1.00 18.61 194 ASP A C 1
ATOM 1407 O O . ASP A 1 179 ? 6.378 38.978 -2.625 1.00 17.38 194 ASP A O 1
ATOM 1412 N N . SER A 1 180 ? 4.171 39.348 -2.803 1.00 18.61 195 SER A N 1
ATOM 1413 C CA . SER A 1 180 ? 3.898 38.359 -1.743 1.00 18.12 195 SER A CA 1
ATOM 1414 C C . SER A 1 180 ? 4.492 37.017 -2.067 1.00 17.04 195 SER A C 1
ATOM 1415 O O . SER A 1 180 ? 4.612 36.646 -3.234 1.00 16.47 195 SER A O 1
ATOM 1418 N N . GLY A 1 181 ? 4.867 36.293 -1.017 1.00 17.35 196 GLY A N 1
ATOM 1419 C CA . GLY A 1 181 ? 5.430 34.974 -1.198 1.00 16.84 196 GLY A CA 1
ATOM 1420 C C . GLY A 1 181 ? 6.928 34.983 -1.343 1.00 17.20 196 GLY A C 1
ATOM 1421 O O . GLY A 1 181 ? 7.570 33.981 -1.061 1.00 17.79 196 GLY A O 1
ATOM 1422 N N . GLY A 1 182 ? 7.485 36.114 -1.780 1.00 18.81 197 GLY A N 1
ATOM 1423 C CA . GLY A 1 182 ? 8.929 36.203 -1.965 1.00 19.61 197 GLY A CA 1
ATOM 1424 C C . GLY A 1 182 ? 9.689 36.208 -0.651 1.00 19.06 197 GLY A C 1
ATOM 1425 O O . GLY A 1 182 ? 9.097 36.386 0.420 1.00 17.53 197 GLY A O 1
ATOM 1426 N N . PRO A 1 183 ? 11.011 36.041 -0.707 1.00 19.44 198 PRO A N 1
ATOM 1427 C CA . PRO A 1 183 ? 11.810 36.021 0.520 1.00 19.92 198 PRO A CA 1
ATOM 1428 C C . PRO A 1 183 ? 12.359 37.340 1.005 1.00 18.39 198 PRO A C 1
ATOM 1429 O O . PRO A 1 183 ? 12.721 38.221 0.212 1.00 21.52 198 PRO A O 1
ATOM 1433 N N . LEU A 1 184 ? 12.401 37.471 2.329 1.00 21.44 199 LEU A N 1
ATOM 1434 C CA . LEU A 1 184 ? 13.023 38.611 2.998 1.00 19.68 199 LEU A CA 1
ATOM 1435 C C . LEU A 1 184 ? 14.356 37.945 3.369 1.00 20.68 199 LEU A C 1
ATOM 1436 O O . LEU A 1 184 ? 14.378 37.055 4.224 1.00 21.37 199 LEU A O 1
ATOM 1441 N N . ILE A 1 185 ? 15.443 38.356 2.721 1.00 22.17 200 ILE A N 1
ATOM 1442 C CA . ILE A 1 185 ? 16.772 37.759 2.947 1.00 24.11 200 ILE A CA 1
ATOM 1443 C C . ILE A 1 185 ? 17.597 38.581 3.936 1.00 26.33 200 ILE A C 1
ATOM 1444 O O . ILE A 1 185 ? 17.844 39.764 3.705 1.00 27.14 200 ILE A O 1
ATOM 1449 N N . CYS A 1 186 ? 18.019 37.966 5.040 1.00 26.77 201 CYS A N 1
ATOM 1450 C CA . CYS A 1 186 ? 18.843 38.688 6.020 1.00 27.73 201 CYS A CA 1
ATOM 1451 C C . CYS A 1 186 ? 20.050 37.792 6.288 1.00 29.43 201 CYS A C 1
ATOM 1452 O O . CYS A 1 186 ? 19.897 36.647 6.698 1.00 28.00 201 CYS A O 1
ATOM 1455 N N . ASN A 1 187 ? 21.237 38.317 6.021 1.00 32.86 202 ASN A N 1
ATOM 1456 C CA . ASN A 1 187 ? 22.466 37.556 6.215 1.00 35.97 202 ASN A CA 1
ATOM 1457 C C . ASN A 1 187 ? 22.455 36.251 5.426 1.00 35.38 202 ASN A C 1
ATOM 1458 O O . ASN A 1 187 ? 22.760 35.178 5.951 1.00 36.04 202 ASN A O 1
ATOM 1463 N N . GLY A 1 188 ? 22.093 36.354 4.152 1.00 33.92 207 GLY A N 1
ATOM 1464 C CA . GLY A 1 188 ? 22.059 35.181 3.300 1.00 32.92 207 GLY A CA 1
ATOM 1465 C C . GLY A 1 188 ? 20.999 34.139 3.621 1.00 32.02 207 GLY A C 1
ATOM 1466 O O . GLY A 1 188 ? 20.972 33.103 2.970 1.00 35.75 207 GLY A O 1
ATOM 1467 N N . GLU A 1 189 ? 20.115 34.398 4.586 1.00 30.32 208 GLU A N 1
ATOM 1468 C CA . GLU A 1 189 ? 19.076 33.428 4.943 1.00 29.71 208 GLU A CA 1
ATOM 1469 C C . GLU A 1 189 ? 17.661 34.002 4.742 1.00 27.77 208 GLU A C 1
ATOM 1470 O O . GLU A 1 189 ? 17.469 35.212 4.763 1.00 27.98 208 GLU A O 1
ATOM 1476 N N . MET A 1 190 ? 16.684 33.126 4.558 1.00 26.15 209 MET A N 1
ATOM 1477 C CA . MET A 1 190 ? 15.313 33.561 4.328 1.00 25.39 209 MET A CA 1
ATOM 1478 C C . MET A 1 190 ? 14.593 33.672 5.660 1.00 25.45 209 MET A C 1
ATOM 1479 O O . MET A 1 190 ? 14.075 32.694 6.185 1.00 27.53 209 MET A O 1
ATOM 1484 N N . HIS A 1 191 ? 14.559 34.882 6.193 1.00 23.89 210 HIS A N 1
ATOM 1485 C CA . HIS A 1 191 ? 13.912 35.135 7.465 1.00 25.00 210 HIS A CA 1
ATOM 1486 C C . HIS A 1 191 ? 12.446 35.484 7.344 1.00 25.23 210 HIS A C 1
ATOM 1487 O O . HIS A 1 191 ? 11.703 35.394 8.318 1.00 23.89 210 HIS A O 1
ATOM 1494 N N . GLY A 1 192 ? 12.022 35.897 6.151 1.00 24.43 211 GLY A N 1
ATOM 1495 C CA . GLY A 1 192 ? 10.628 36.257 6.006 1.00 22.45 211 GLY A CA 1
ATOM 1496 C C . GLY A 1 192 ? 9.995 35.886 4.680 1.00 21.59 211 GLY A C 1
ATOM 1497 O O . GLY A 1 192 ? 10.685 35.606 3.693 1.00 20.96 211 GLY A O 1
ATOM 1498 N N . ILE A 1 193 ? 8.667 35.856 4.688 1.00 21.15 212 ILE A N 1
ATOM 1499 C CA . ILE A 1 193 ? 7.874 35.609 3.488 1.00 19.49 212 ILE A CA 1
ATOM 1500 C C . ILE A 1 193 ? 7.004 36.857 3.362 1.00 20.50 212 ILE A C 1
ATOM 1501 O O . ILE A 1 193 ? 6.256 37.200 4.294 1.00 21.00 212 ILE A O 1
ATOM 1506 N N . VAL A 1 194 ? 7.091 37.555 2.234 1.00 18.25 213 VAL A N 1
ATOM 1507 C CA . VAL A 1 194 ? 6.282 38.766 2.063 1.00 18.08 213 VAL A CA 1
ATOM 1508 C C . VAL A 1 194 ? 4.792 38.472 2.221 1.00 18.67 213 VAL A C 1
ATOM 1509 O O . VAL A 1 194 ? 4.242 37.659 1.486 1.00 17.08 213 VAL A O 1
ATOM 1513 N N . ALA A 1 195 ? 4.132 39.164 3.150 1.00 18.05 214 ALA A N 1
ATOM 1514 C CA . ALA A 1 195 ? 2.713 38.928 3.384 1.00 19.61 214 ALA A CA 1
ATOM 1515 C C . ALA A 1 195 ? 1.882 40.100 2.862 1.00 19.50 214 ALA A C 1
ATOM 1516 O O . ALA A 1 195 ? 1.148 39.968 1.885 1.00 21.30 214 ALA A O 1
ATOM 1518 N N . GLY A 1 196 ? 1.999 41.254 3.511 1.00 19.17 215 GLY A N 1
ATOM 1519 C CA . GLY A 1 196 ? 1.230 42.395 3.069 1.00 18.64 215 GLY A CA 1
ATOM 1520 C C . GLY A 1 196 ? 1.741 43.697 3.654 1.00 19.20 215 GLY A C 1
ATOM 1521 O O . GLY A 1 196 ? 2.692 43.714 4.468 1.00 19.48 215 GLY A O 1
ATOM 1522 N N . GLY A 1 197 ? 1.099 44.786 3.251 1.00 21.02 216 GLY A N 1
ATOM 1523 C CA . GLY A 1 197 ? 1.504 46.084 3.753 1.00 21.83 216 GLY A CA 1
ATOM 1524 C C . GLY A 1 197 ? 0.478 47.164 3.493 1.00 21.70 216 GLY A C 1
ATOM 1525 O O . GLY A 1 197 ? -0.688 46.887 3.189 1.00 20.86 216 GLY A O 1
ATOM 1526 N N . SER A 1 198 ? 0.921 48.411 3.595 1.00 21.57 217 SER A N 1
ATOM 1527 C CA . SER A 1 198 ? 0.015 49.521 3.416 1.00 21.88 217 SER A CA 1
ATOM 1528 C C . SER A 1 198 ? -0.166 49.929 1.944 1.00 21.83 217 SER A C 1
ATOM 1529 O O . SER A 1 198 ? 0.591 49.520 1.059 1.00 21.86 217 SER A O 1
ATOM 1532 N N . GLU A 1 199 ? -1.158 50.783 1.719 1.00 21.82 218 GLU A N 1
ATOM 1533 C CA . GLU A 1 199 ? -1.559 51.195 0.381 1.00 22.62 218 GLU A CA 1
ATOM 1534 C C . GLU A 1 199 ? -1.699 52.716 0.383 1.00 23.91 218 GLU A C 1
ATOM 1535 O O . GLU A 1 199 ? -2.559 53.255 1.085 1.00 25.34 218 GLU A O 1
ATOM 1541 N N . PRO A 1 200 ? -0.896 53.420 -0.431 1.00 23.47 219 PRO A N 1
ATOM 1542 C CA . PRO A 1 200 ? 0.121 52.892 -1.353 1.00 21.48 219 PRO A CA 1
ATOM 1543 C C . PRO A 1 200 ? 1.347 52.333 -0.649 1.00 22.67 219 PRO A C 1
ATOM 1544 O O . PRO A 1 200 ? 1.549 52.577 0.528 1.00 21.30 219 PRO A O 1
ATOM 1548 N N . CYS A 1 201 ? 2.161 51.583 -1.383 1.00 21.75 220 CYS A N 1
ATOM 1549 C CA . CYS A 1 201 ? 3.359 51.009 -0.817 1.00 20.44 220 CYS A CA 1
ATOM 1550 C C . CYS A 1 201 ? 4.381 52.112 -0.592 1.00 20.60 220 CYS A C 1
ATOM 1551 O O . CYS A 1 201 ? 4.297 53.175 -1.212 1.00 21.83 220 CYS A O 1
ATOM 1554 N N . GLY A 1 202 ? 5.346 51.854 0.286 1.00 20.27 221 GLY A N 1
ATOM 1555 C CA . GLY A 1 202 ? 6.420 52.810 0.515 1.00 21.44 221 GLY A CA 1
ATOM 1556 C C . GLY A 1 202 ? 6.163 54.097 1.295 1.00 22.80 221 GLY A C 1
ATOM 1557 O O . GLY A 1 202 ? 6.994 55.019 1.235 1.00 24.21 221 GLY A O 1
ATOM 1558 N N . GLN A 1 203 A 5.046 54.188 2.004 1.00 22.66 221 GLN A N 1
ATOM 1559 C CA . GLN A 1 203 A 4.764 55.387 2.811 1.00 23.42 221 GLN A CA 1
ATOM 1560 C C . GLN A 1 203 A 5.638 55.532 4.056 1.00 24.72 221 GLN A C 1
ATOM 1561 O O . GLN A 1 203 A 6.139 54.557 4.624 1.00 22.79 221 GLN A O 1
ATOM 1567 N N . HIS A 1 204 ? 5.813 56.782 4.473 1.00 24.00 222 HIS A N 1
ATOM 1568 C CA . HIS A 1 204 ? 6.567 57.102 5.682 1.00 23.87 222 HIS A CA 1
ATOM 1569 C C . HIS A 1 204 ? 5.889 56.416 6.884 1.00 22.23 222 HIS A C 1
ATOM 1570 O O . HIS A 1 204 ? 4.657 56.426 7.007 1.00 23.28 222 HIS A O 1
ATOM 1577 N N . LEU A 1 205 ? 6.689 55.791 7.744 1.00 22.72 223 LEU A N 1
ATOM 1578 C CA . LEU A 1 205 ? 6.202 55.101 8.943 1.00 23.46 223 LEU A CA 1
ATOM 1579 C C . LEU A 1 205 ? 5.256 53.947 8.673 1.00 23.80 223 LEU A C 1
ATOM 1580 O O . LEU A 1 205 ? 4.447 53.601 9.538 1.00 23.34 223 LEU A O 1
ATOM 1585 N N . LYS A 1 206 ? 5.323 53.345 7.491 1.00 22.44 224 LYS A N 1
ATOM 1586 C CA . LYS A 1 206 ? 4.424 52.226 7.259 1.00 22.96 224 LYS A CA 1
ATOM 1587 C C . LYS A 1 206 ? 5.186 51.000 6.765 1.00 23.22 224 LYS A C 1
ATOM 1588 O O . LYS A 1 206 ? 5.147 50.657 5.580 1.00 24.76 224 LYS A O 1
ATOM 1594 N N . PRO A 1 207 ? 5.935 50.362 7.673 1.00 23.47 225 PRO A N 1
ATOM 1595 C CA . PRO A 1 207 ? 6.694 49.163 7.318 1.00 23.36 225 PRO A CA 1
ATOM 1596 C C . PRO A 1 207 ? 5.650 48.089 6.971 1.00 22.37 225 PRO A C 1
ATOM 1597 O O . PRO A 1 207 ? 4.453 48.270 7.224 1.00 22.12 225 PRO A O 1
ATOM 1601 N N . ALA A 1 208 ? 6.113 46.981 6.405 1.00 22.81 226 ALA A N 1
ATOM 1602 C CA . ALA A 1 208 ? 5.230 45.905 5.965 1.00 21.37 226 ALA A CA 1
ATOM 1603 C C . ALA A 1 208 ? 5.416 44.662 6.825 1.00 21.33 226 ALA A C 1
ATOM 1604 O O . ALA A 1 208 ? 6.331 44.595 7.651 1.00 21.22 226 ALA A O 1
ATOM 1606 N N . VAL A 1 209 ? 4.549 43.682 6.595 1.00 20.05 227 VAL A N 1
ATOM 1607 C CA . VAL A 1 209 ? 4.541 42.435 7.338 1.00 20.20 227 VAL A CA 1
ATOM 1608 C C . VAL A 1 209 ? 5.096 41.245 6.539 1.00 19.77 227 VAL A C 1
ATOM 1609 O O . VAL A 1 209 ? 4.687 40.993 5.390 1.00 20.31 227 VAL A O 1
ATOM 1613 N N . TYR A 1 210 ? 6.005 40.518 7.171 1.00 19.71 228 TYR A N 1
ATOM 1614 C CA . TYR A 1 210 ? 6.649 39.346 6.580 1.00 20.45 228 TYR A CA 1
ATOM 1615 C C . TYR A 1 210 ? 6.479 38.179 7.542 1.00 23.48 228 TYR A C 1
ATOM 1616 O O . TYR A 1 210 ? 6.750 38.322 8.728 1.00 23.94 228 TYR A O 1
ATOM 1625 N N . THR A 1 211 ? 6.012 37.041 7.042 1.00 22.73 229 THR A N 1
ATOM 1626 C CA . THR A 1 211 ? 5.839 35.868 7.924 1.00 24.72 229 THR A CA 1
ATOM 1627 C C . THR A 1 211 ? 7.232 35.512 8.468 1.00 26.62 229 THR A C 1
ATOM 1628 O O . THR A 1 211 ? 8.206 35.465 7.722 1.00 25.07 229 THR A O 1
ATOM 1632 N N . LYS A 1 212 ? 7.341 35.304 9.7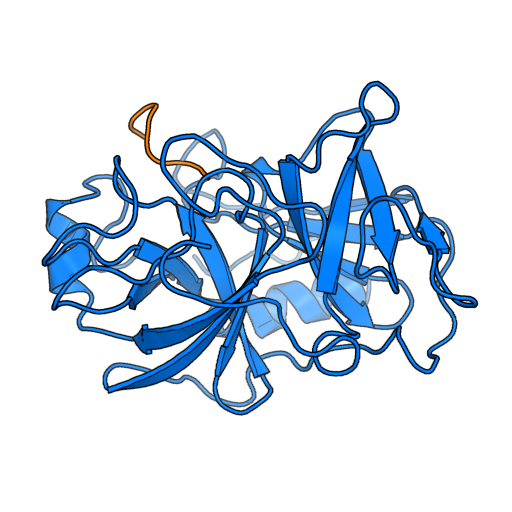80 1.00 27.26 230 LYS A N 1
ATOM 1633 C CA . LYS A 1 212 ? 8.643 35.023 10.381 1.00 28.18 230 LYS A CA 1
ATOM 1634 C C . LYS A 1 212 ? 9.007 33.559 10.204 1.00 27.85 230 LYS A C 1
ATOM 1635 O O . LYS A 1 212 ? 8.565 32.704 10.960 1.00 31.10 230 LYS A O 1
ATOM 1641 N N . VAL A 1 213 ? 9.829 33.280 9.206 1.00 26.16 231 VAL A N 1
ATOM 1642 C CA . VAL A 1 213 ? 10.197 31.919 8.874 1.00 25.48 231 VAL A CA 1
ATOM 1643 C C . VAL A 1 213 ? 10.812 31.053 9.986 1.00 29.46 231 VAL A C 1
ATOM 1644 O O . VAL A 1 213 ? 10.440 29.885 10.123 1.00 30.14 231 VAL A O 1
ATOM 1648 N N . PHE A 1 214 ? 11.724 31.62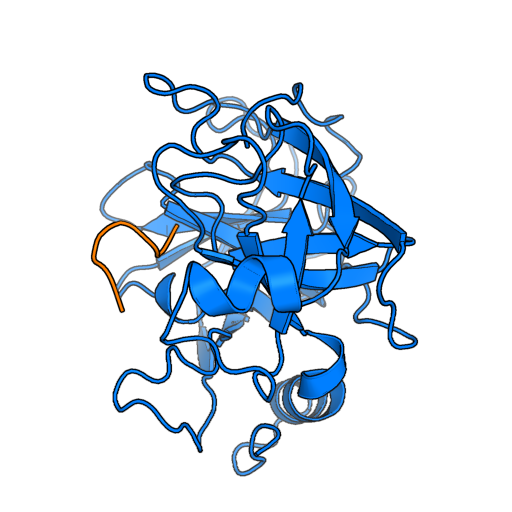3 10.764 1.00 31.22 232 PHE A N 1
ATOM 1649 C CA . PHE A 1 214 ? 12.402 30.885 11.835 1.00 34.58 232 PHE A CA 1
ATOM 1650 C C . PHE A 1 214 ? 11.452 30.062 12.702 1.00 34.94 232 PHE A C 1
ATOM 1651 O O . PHE A 1 214 ? 11.758 28.924 13.062 1.00 36.42 232 PHE A O 1
ATOM 1659 N N . ASP A 1 215 ? 10.304 30.637 13.027 1.00 36.07 233 ASP A N 1
ATOM 1660 C CA . ASP A 1 215 ? 9.316 29.958 13.851 1.00 37.52 233 ASP A CA 1
ATOM 1661 C C . ASP A 1 215 ? 8.770 28.692 13.214 1.00 36.96 233 ASP A C 1
ATOM 1662 O O . ASP A 1 215 ? 8.370 27.756 13.917 1.00 36.50 233 ASP A O 1
ATOM 1667 N N . TYR A 1 216 ? 8.729 28.669 11.885 1.00 33.28 234 TYR A N 1
ATOM 1668 C CA . TYR A 1 216 ? 8.178 27.526 11.174 1.00 33.26 234 TYR A CA 1
ATOM 1669 C C . TYR A 1 216 ? 9.246 26.526 10.725 1.00 32.53 234 TYR A C 1
ATOM 1670 O O . TYR A 1 216 ? 8.943 25.565 10.025 1.00 33.32 234 TYR A O 1
ATOM 1679 N N . ASN A 1 217 ? 10.494 26.760 11.116 1.00 33.15 235 ASN A N 1
ATOM 1680 C CA . ASN A 1 217 ? 11.582 25.856 10.734 1.00 33.79 235 ASN A CA 1
ATOM 1681 C C . ASN A 1 217 ? 11.281 24.367 10.964 1.00 35.11 235 ASN A C 1
ATOM 1682 O O . ASN A 1 217 ? 11.497 23.549 10.073 1.00 34.54 235 ASN A O 1
ATOM 1687 N N . ASN A 1 218 ? 10.766 24.004 12.136 1.00 37.02 236 ASN A N 1
ATOM 1688 C CA . ASN A 1 218 ? 10.477 22.585 12.387 1.00 38.41 236 ASN A CA 1
ATOM 1689 C C . ASN A 1 218 ? 9.341 22.068 11.522 1.00 37.46 236 ASN A C 1
ATOM 1690 O O . ASN A 1 218 ? 9.416 20.965 10.972 1.00 37.27 236 ASN A O 1
ATOM 1695 N N . TRP A 1 219 ? 8.288 22.868 11.388 1.00 36.68 237 TRP A N 1
ATOM 1696 C CA . TRP A 1 219 ? 7.150 22.472 10.566 1.00 35.89 237 TRP A CA 1
ATOM 1697 C C . TRP A 1 219 ? 7.641 22.233 9.137 1.00 35.06 237 TRP A C 1
ATOM 1698 O O . TRP A 1 219 ? 7.347 21.206 8.521 1.00 34.74 237 TRP A O 1
ATOM 1709 N N . ILE A 1 220 ? 8.392 23.196 8.615 1.00 34.30 238 ILE A N 1
ATOM 1710 C CA . ILE A 1 220 ? 8.889 23.088 7.253 1.00 32.99 238 ILE A CA 1
ATOM 1711 C C . ILE A 1 220 ? 9.711 21.818 7.064 1.00 33.36 238 ILE A C 1
ATOM 1712 O O . ILE A 1 220 ? 9.467 21.050 6.145 1.00 31.38 238 ILE A O 1
ATOM 1717 N N . GLN A 1 221 ? 10.681 21.599 7.943 1.00 35.69 239 GLN A N 1
ATOM 1718 C CA . GLN A 1 221 ? 11.530 20.428 7.810 1.00 38.57 239 GLN A CA 1
ATOM 1719 C C . GLN A 1 221 ? 10.770 19.117 7.975 1.00 38.26 239 GLN A C 1
ATOM 1720 O O . GLN A 1 221 ? 11.092 18.133 7.312 1.00 39.21 239 GLN A O 1
ATOM 1726 N N . SER A 1 222 ? 9.737 19.102 8.810 1.00 39.06 240 SER A N 1
ATOM 1727 C CA . SER A 1 222 ? 8.969 17.866 8.998 1.00 39.92 240 SER A CA 1
ATOM 1728 C C . SER A 1 222 ? 8.124 17.549 7.766 1.00 39.52 240 SER A C 1
ATOM 1729 O O . SER A 1 222 ? 7.989 16.389 7.384 1.00 39.41 240 SER A O 1
ATOM 1732 N N . ILE A 1 223 ? 7.542 18.573 7.141 1.00 37.58 241 ILE A N 1
ATOM 1733 C CA . ILE A 1 223 ? 6.739 18.346 5.939 1.00 35.64 241 ILE A CA 1
ATOM 1734 C C . ILE A 1 223 ? 7.640 17.788 4.850 1.00 35.01 241 ILE A C 1
ATOM 1735 O O . ILE A 1 223 ? 7.300 16.825 4.161 1.00 35.14 241 ILE A O 1
ATOM 1740 N N . ILE A 1 224 ? 8.795 18.417 4.688 1.00 35.16 242 ILE A N 1
ATOM 1741 C CA . ILE A 1 224 ? 9.732 17.964 3.686 1.00 35.98 242 ILE A CA 1
ATOM 1742 C C . ILE A 1 224 ? 10.126 16.513 3.979 1.00 38.90 242 ILE A C 1
ATOM 1743 O O . ILE A 1 224 ? 10.203 15.691 3.062 1.00 38.73 242 ILE A O 1
ATOM 1748 N N . ALA A 1 225 ? 10.362 16.219 5.257 1.00 40.80 243 ALA A N 1
ATOM 1749 C CA . ALA A 1 225 ? 10.742 14.881 5.696 1.00 43.66 243 ALA A CA 1
ATOM 1750 C C . ALA A 1 225 ? 9.677 13.854 5.315 1.00 45.51 243 ALA A C 1
ATOM 1751 O O . ALA A 1 225 ? 9.980 12.679 5.147 1.00 47.34 243 ALA A O 1
ATOM 1753 N N . GLY A 1 226 ? 8.432 14.296 5.184 1.00 45.71 244 GLY A N 1
ATOM 1754 C CA . GLY A 1 226 ? 7.374 13.379 4.819 1.00 46.95 244 GLY A CA 1
ATOM 1755 C C . GLY A 1 226 ? 6.275 13.306 5.855 1.00 47.88 244 GLY A C 1
ATOM 1756 O O . GLY A 1 226 ? 5.262 12.645 5.650 1.00 49.45 244 GLY A O 1
ATOM 1757 N N . ASN A 1 227 ? 6.471 13.975 6.980 1.00 48.97 245 ASN A N 1
ATOM 1758 C CA . ASN A 1 227 ? 5.472 13.975 8.036 1.00 49.82 245 ASN A CA 1
ATOM 1759 C C . ASN A 1 227 ? 4.229 14.705 7.533 1.00 50.30 245 ASN A C 1
ATOM 1760 O O . ASN A 1 227 ? 4.338 15.724 6.843 1.00 50.23 245 ASN A O 1
ATOM 1765 N N . ARG A 1 228 A 3.051 14.192 7.873 1.00 49.09 245 ARG A N 1
ATOM 1766 C CA . ARG A 1 228 A 1.815 14.828 7.444 1.00 49.54 245 ARG A CA 1
ATOM 1767 C C . ARG A 1 228 A 0.839 15.094 8.573 1.00 50.76 245 ARG A C 1
ATOM 1768 O O . ARG A 1 228 A -0.342 15.326 8.322 1.00 52.25 245 ARG A O 1
ATOM 1776 N N . THR A 1 229 B 1.313 15.054 9.814 1.00 50.96 245 THR A N 1
ATOM 1777 C CA . THR A 1 229 B 0.431 15.324 10.945 1.00 51.32 245 THR A CA 1
ATOM 1778 C C . THR A 1 229 B 1.005 16.445 11.787 1.00 50.69 245 THR A C 1
ATOM 1779 O O . THR A 1 229 B 0.319 17.018 12.629 1.00 50.70 245 THR A O 1
ATOM 1783 N N . VAL A 1 230 C 2.272 16.769 11.542 1.00 51.63 245 VAL A N 1
ATOM 1784 C CA . VAL A 1 230 C 2.940 17.843 12.265 1.00 50.35 245 VAL A CA 1
ATOM 1785 C C . VAL A 1 230 C 2.118 19.141 12.177 1.00 51.41 245 VAL A C 1
ATOM 1786 O O . VAL A 1 230 C 1.370 19.342 11.220 1.00 51.65 245 VAL A O 1
ATOM 1790 N N . THR A 1 231 D 2.241 20.006 13.179 1.00 51.37 245 THR A N 1
ATOM 1791 C CA . THR A 1 231 D 1.493 21.261 13.202 1.00 52.31 245 THR A CA 1
ATOM 1792 C C . THR A 1 231 D 2.399 22.495 13.282 1.00 52.52 245 THR A C 1
ATOM 1793 O O . THR A 1 231 D 3.530 22.427 13.769 1.00 52.73 245 THR A O 1
ATOM 1797 N N . CYS A 1 232 E 1.891 23.627 12.805 1.00 52.21 245 CYS A N 1
ATOM 1798 C CA . CYS A 1 232 E 2.653 24.868 12.836 1.00 50.89 245 CYS A CA 1
ATOM 1799 C C . CYS A 1 232 E 2.712 25.418 14.239 1.00 52.17 245 CYS A C 1
ATOM 1800 O O . CYS A 1 232 E 1.908 25.050 15.093 1.00 52.91 245 CYS A O 1
ATOM 1803 N N . PRO A 1 233 F 3.674 26.305 14.506 1.00 52.96 245 PRO A N 1
ATOM 1804 C CA . PRO A 1 233 F 3.725 26.844 15.861 1.00 53.72 245 PRO A CA 1
ATOM 1805 C C . PRO A 1 233 F 2.355 27.429 16.186 1.00 55.00 245 PRO A C 1
ATOM 1806 O O . PRO A 1 233 F 1.688 27.985 15.310 1.00 54.70 245 PRO A O 1
ATOM 1810 N N . PRO A 1 234 G 1.905 27.289 17.443 1.00 55.58 245 PRO A N 1
ATOM 1811 C CA . PRO A 1 234 G 0.602 27.808 17.874 1.00 55.20 245 PRO A CA 1
ATOM 1812 C C . PRO A 1 234 G 0.420 29.303 17.613 1.00 55.68 245 PRO A C 1
ATOM 1813 O O . PRO A 1 234 G -0.647 29.683 17.073 1.00 55.51 245 PRO A O 1
ATOM 1818 N N . ILE B 2 7 ? -9.138 41.186 7.662 1.00 42.50 1539 ILE B N 1
ATOM 1819 C CA . ILE B 2 7 ? -8.015 41.646 6.782 1.00 40.24 1539 ILE B CA 1
ATOM 1820 C C . ILE B 2 7 ? -8.491 42.625 5.707 1.00 39.48 1539 ILE B C 1
ATOM 1821 O O . ILE B 2 7 ? -9.299 42.279 4.856 1.00 40.50 1539 ILE B O 1
ATOM 1826 N N . ALA B 2 8 ? -7.962 43.840 5.741 1.00 38.31 1540 ALA B N 1
ATOM 1827 C CA . ALA B 2 8 ? -8.310 44.875 4.769 1.00 37.40 1540 ALA B CA 1
ATOM 1828 C C . ALA B 2 8 ? -8.007 44.443 3.329 1.00 36.41 1540 ALA B C 1
ATOM 1829 O O . ALA B 2 8 ? -7.012 43.762 3.061 1.00 35.55 1540 ALA B O 1
ATOM 1831 N N . ALA B 2 9 ? -8.857 44.871 2.400 1.00 36.68 1541 ALA B N 1
ATOM 1832 C CA . ALA B 2 9 ? -8.711 44.514 0.982 1.00 35.59 1541 ALA B CA 1
ATOM 1833 C C . ALA B 2 9 ? -7.438 45.027 0.293 1.00 34.20 1541 ALA B C 1
ATOM 1834 O O . ALA B 2 9 ? -7.032 44.513 -0.747 1.00 33.88 1541 ALA B O 1
ATOM 1836 N N . TRP B 2 10 ? -6.804 46.031 0.876 1.00 31.24 1542 TRP B N 1
ATOM 1837 C CA . TRP B 2 10 ? -5.604 46.605 0.270 1.00 29.62 1542 TRP B CA 1
A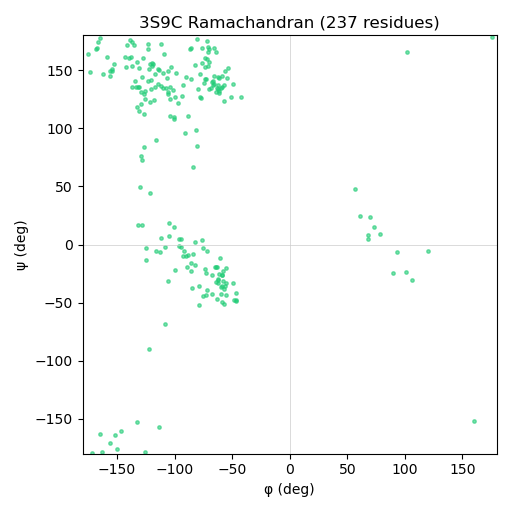TOM 1838 C C . TRP B 2 10 ? -4.314 46.036 0.849 1.00 26.55 1542 TRP B C 1
ATOM 1839 O O . TRP B 2 10 ? -3.230 46.381 0.400 1.00 27.86 1542 TRP B O 1
ATOM 1850 N N . TYR B 2 11 ? -4.432 45.144 1.825 1.00 24.62 1543 TYR B N 1
ATOM 1851 C CA . TYR B 2 11 ? -3.263 44.622 2.509 1.00 22.31 1543 TYR B CA 1
ATOM 1852 C C . TYR B 2 11 ? -2.434 43.534 1.845 1.00 22.90 1543 TYR B C 1
ATOM 1853 O O . TYR B 2 11 ? -1.220 43.660 1.734 1.00 21.43 1543 TYR B O 1
ATOM 1862 N N . LEU B 2 12 ? -3.083 42.461 1.415 1.00 22.60 1544 LEU B N 1
ATOM 1863 C CA . LEU B 2 12 ? -2.352 41.353 0.821 1.00 22.81 1544 LEU B CA 1
ATOM 1864 C C . LEU B 2 12 ? -1.653 41.758 -0.473 1.00 21.53 1544 LEU B C 1
ATOM 1865 O O . LEU B 2 12 ? -2.258 42.369 -1.361 1.00 22.00 1544 LEU B O 1
ATOM 1870 N N . ARG B 2 13 ? -0.374 41.414 -0.582 1.00 20.14 1545 ARG B N 1
ATOM 1871 C CA . ARG B 2 13 ? 0.363 41.763 -1.785 1.00 18.95 1545 ARG B CA 1
ATOM 1872 C C . ARG B 2 13 ? 0.546 40.576 -2.722 1.00 20.11 1545 ARG B C 1
ATOM 1873 O O . ARG B 2 13 ? -0.329 39.679 -2.675 1.00 20.61 1545 ARG B O 1
#

Sequence (241 aa):
VVGGDECNINEHPFLVALYTSASSTIHCAGALINREWVLTAAHCDRRNIRIKLGMHSKNIRNEDEQIRVPRGKYFCLNTKFPNGLDKDIMLIRLRRPVTYSTHIAPVSLPSRSRGVGSRCRIMGWGKISTTTYPDVPHCTNIFIVKHKWCEPLYPWVPADSRTLCAGILKGGRDTCHGDSGGPLICNGEMHGIVAGGSEPCGQHLKPAVYTKVFDYNNWIQSIIAGNRTVTCPPIAAWYLR

GO terms:
  GO:0005576 extracellular region (C, EXP)

Secondary structure (DSSP, 8-state):
-BS-EEPPTTS-TTEEEEEETTEEEEEEEEEEEETTEEEE-GGG--TTEEEEES-SSSSS--TT-EEE-EEEEE--SS-SSTT-GGG--EEEEESS----BTTB---BPPSS---TT-EEEEEESS-SBTTB--SS-EEEEEEEE-GGGTTTT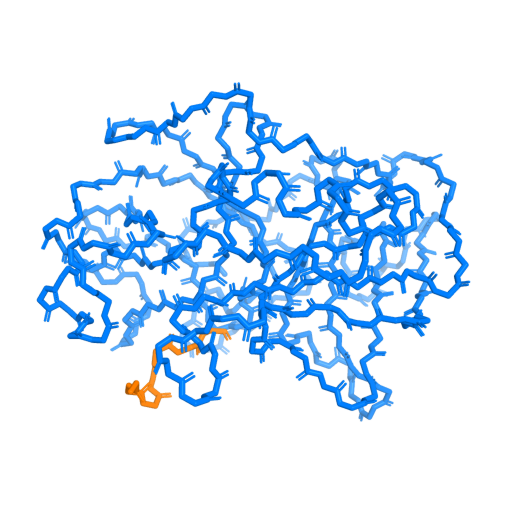-TTS-TTSSEEEEE-TTSS-B--TT-TT-EEEETTEEEEEEEE--SSTT-TT--EEEEEGGGGHHHHHHHHHT-SS-----/--TTTB-

CATH classification: 2.40.10.10 (+1 more: 2.40.10.10)

Solvent-accessible surface area: 10269 Å² total; per-residue (Å²): 1,18,49,24,107,98,3,89,75,88,56,8,29,22,1,1,0,0,33,18,69,87,52,84,84,13,28,1,0,0,0,0,21,37,124,47,4,0,0,0,0,14,31,0,44,95,235,38,2,70,0,27,0,4,8,8,10,63,107,129,149,18,164,18,9,61,89,16,27,28,141,16,65,48,83,15,113,50,45,155,54,150,95,13,30,31,12,6,0,0,0,0,58,0,153,133,70,4,112,72,43,106,35,2,29,52,10,63,27,6,86,133,45,59,37,98,49,21,149,4,72,0,2,0,4,0,39,51,42,115,110,56,118,10,70,31,0,24,4,11,33,0,77,5,15,115,43,115,72,0,56,100,41,0,101,45,12,73,72,133,24,67,14,10,2,0,1,16,58,148,10,41,70,3,0,5,40,10,0,0,0,0,0,0,20,0,94,56,25,0,4,0,0,0,4,0,0,7,82,71,19,13,48,116,69,71,2,0,3,0,3,44,0,73,42,1,21,120,4,0,104,22,8,55,88,41,67,102,112,33,79,2,24,112,79,28,115,101,9,60,14

B-factor: mean 33.53, std 11.52, range [15.67, 81.51]

InterPro domains:
  IPR001254 Serine proteases, trypsin domain [PF00089] (25-246)
  IPR001254 Serine proteases, trypsin domain [PS50240] (25-251)
  IPR001254 Serine proteases, trypsin domain [SM00020] (24-246)
  IPR001254 Serine proteases, trypsin domain [cd00190] (25-249)
  IPR001314 Peptidase S1A, chymotrypsin family [PR00722] (53-68)
  IPR001314 Peptidase S1A, chymotrypsin family [PR00722] (108-122)
  IPR001314 Peptidase S1A, chymotrypsin family [PR00722] (199-211)
  IPR009003 Peptidase S1, PA clan [SSF50494] (12-257)
  IPR018114 Serine proteases, trypsin family, histidine active site [PS00134] (63-68)
  IPR033116 Serine proteases, trypsin family, serine active site [PS00135] (200-211)

Foldseek 3Di:
DALWFFDDLQPQQQKKFKDFPVDLDGQEIWGHADFFKTKFWQVSDDPGMKMWGLDFFSPDDDPQIDIWTFPDKDDFPDAPDPSRLLQTMMMGTTPGTGDADRSHDGFAADPDDDAFPFKWKAKFQFDHDPPDGGRGITMDIKGFHDCVLACVVDVSHDPPRQKTFMGHLQWGTAGQGSHFTTFTGTPRHGQWGFRFWDPPHGDHSTTGITRGRVQQVVVVVCVVVPDDPDGGDD/DDPVPDD

Organism: Daboia siamensis (NCBI:txid343250)